Protein AF-X1TCF5-F1 (afdb_monomer)

Nearest PDB structures (foldseek):
  8b2a-assembly2_BBB  TM=6.981E-01  e=3.663E-05  Staphylococcus aureus
  4ph6-assembly1_B  TM=6.571E-01  e=6.839E-04  Enterococcus faecalis V583
  7nc7-assembly1_A  TM=5.563E-01  e=3.290E-04  Bacillus methanolicus MGA3
  5vjf-assembly1_B  TM=5.458E-01  e=2.940E-04  Helicobacter pylori 26695
  7nc7-assembly1_B  TM=5.405E-01  e=2.779E-04  Bacillus methanolicus MGA3

Structure (mmCIF, N/CA/C/O backbone):
data_AF-X1TCF5-F1
#
_entry.id   AF-X1TCF5-F1
#
loop_
_atom_site.group_PDB
_atom_site.id
_atom_site.type_symbol
_atom_site.label_atom_id
_atom_site.label_alt_id
_atom_site.label_comp_id
_atom_site.label_asym_id
_atom_site.label_entity_id
_atom_site.label_seq_id
_atom_site.pdbx_PDB_ins_code
_atom_site.Cartn_x
_atom_site.Cartn_y
_atom_site.Cartn_z
_atom_site.occupancy
_atom_site.B_iso_or_equiv
_atom_site.auth_seq_id
_atom_site.auth_comp_id
_atom_site.auth_asym_id
_atom_site.auth_atom_id
_atom_site.pdbx_PDB_model_num
ATOM 1 N N . GLY A 1 1 ? 3.487 -17.372 -4.053 1.00 64.88 1 GLY A N 1
ATOM 2 C CA . GLY A 1 1 ? 4.227 -16.131 -4.342 1.00 64.88 1 GLY A CA 1
ATOM 3 C C . GLY A 1 1 ? 3.691 -15.008 -3.485 1.00 64.88 1 GLY A C 1
ATOM 4 O O . GLY A 1 1 ? 3.124 -15.306 -2.433 1.00 64.88 1 GLY A O 1
ATOM 5 N N . SER A 1 2 ? 3.877 -13.773 -3.956 1.00 76.44 2 SER A N 1
ATOM 6 C CA . SER A 1 2 ? 3.025 -12.623 -3.640 1.00 76.44 2 SER A CA 1
ATOM 7 C C . SER A 1 2 ? 1.689 -12.745 -4.369 1.00 76.44 2 SER A C 1
ATOM 9 O O . SER A 1 2 ? 1.435 -13.729 -5.073 1.00 76.44 2 SER A O 1
ATOM 11 N N . ASP A 1 3 ? 0.787 -11.808 -4.100 1.00 83.56 3 ASP A N 1
ATOM 12 C CA . ASP A 1 3 ? -0.629 -12.098 -4.251 1.00 83.56 3 ASP A CA 1
ATOM 13 C C . ASP A 1 3 ? -1.508 -10.874 -4.514 1.00 83.56 3 ASP A C 1
ATOM 15 O O . ASP A 1 3 ? -2.582 -11.001 -5.094 1.00 83.56 3 ASP A O 1
ATOM 19 N N . ILE A 1 4 ? -1.030 -9.712 -4.091 1.00 89.44 4 ILE A N 1
ATOM 20 C CA . ILE A 1 4 ? -1.195 -8.440 -4.773 1.00 89.44 4 ILE A CA 1
ATOM 21 C C . ILE A 1 4 ? 0.233 -7.915 -4.970 1.00 89.44 4 ILE A C 1
ATOM 23 O O . ILE A 1 4 ? 1.063 -8.032 -4.060 1.00 89.44 4 ILE A O 1
ATOM 27 N N . VAL A 1 5 ? 0.519 -7.345 -6.136 1.00 90.25 5 VAL A N 1
ATOM 28 C CA . VAL A 1 5 ? 1.760 -6.599 -6.397 1.00 90.25 5 VAL A CA 1
ATOM 29 C C . VAL A 1 5 ? 1.396 -5.130 -6.584 1.00 90.25 5 VAL A C 1
ATOM 31 O O . VAL A 1 5 ? 0.467 -4.840 -7.330 1.00 90.25 5 VAL A O 1
ATOM 34 N N . ILE A 1 6 ? 2.075 -4.210 -5.900 1.00 90.12 6 ILE A N 1
ATOM 35 C CA . ILE A 1 6 ? 1.943 -2.764 -6.119 1.00 90.12 6 ILE A CA 1
ATOM 36 C C . ILE A 1 6 ? 3.197 -2.249 -6.812 1.00 90.12 6 ILE A C 1
ATOM 38 O O . ILE A 1 6 ? 4.286 -2.328 -6.252 1.00 90.12 6 ILE A O 1
ATOM 42 N N . GLU A 1 7 ? 3.021 -1.650 -7.986 1.00 87.31 7 GLU A N 1
ATOM 43 C CA . GLU A 1 7 ? 4.089 -0.964 -8.709 1.00 87.31 7 GLU A CA 1
ATOM 44 C C . GLU A 1 7 ? 4.240 0.482 -8.215 1.00 87.31 7 GLU A C 1
ATOM 46 O O . GLU A 1 7 ? 3.411 1.359 -8.491 1.00 87.31 7 GLU A O 1
ATOM 51 N N . GLY A 1 8 ? 5.303 0.746 -7.459 1.00 81.44 8 GLY A N 1
ATOM 52 C CA . GLY A 1 8 ? 5.735 2.083 -7.070 1.00 81.44 8 GLY A CA 1
ATOM 53 C C . GLY A 1 8 ? 6.447 2.808 -8.216 1.00 81.44 8 GLY A C 1
ATOM 54 O O . GLY A 1 8 ? 7.129 2.198 -9.035 1.00 81.44 8 GLY A O 1
ATOM 55 N N . MET A 1 9 ? 6.287 4.134 -8.276 1.00 77.69 9 MET A N 1
ATOM 56 C CA . MET A 1 9 ? 6.867 5.012 -9.314 1.00 77.69 9 MET A CA 1
ATOM 57 C C . MET A 1 9 ? 6.456 4.696 -10.771 1.00 77.69 9 MET A C 1
ATOM 59 O O . MET A 1 9 ? 7.020 5.272 -11.703 1.00 77.69 9 MET A O 1
ATOM 63 N N . TYR A 1 10 ? 5.435 3.859 -10.996 1.00 85.50 10 TYR A N 1
ATOM 64 C CA . TYR A 1 10 ? 4.893 3.598 -12.332 1.00 85.50 10 TYR A CA 1
ATOM 65 C C . TYR A 1 10 ? 4.352 4.890 -12.969 1.00 85.50 10 TYR A C 1
ATOM 67 O O . TYR A 1 10 ? 3.465 5.549 -12.421 1.00 85.50 10 TYR A O 1
ATOM 75 N N . ASN A 1 11 ? 4.874 5.268 -14.139 1.00 87.31 11 ASN A N 1
ATOM 76 C CA . ASN A 1 11 ? 4.467 6.492 -14.826 1.00 87.31 11 ASN A CA 1
ATOM 77 C C . ASN A 1 11 ? 3.269 6.229 -15.762 1.00 87.31 11 ASN A C 1
ATOM 79 O O . ASN A 1 11 ? 3.444 5.608 -16.811 1.00 87.31 11 ASN A O 1
ATOM 83 N N . PRO A 1 12 ? 2.067 6.768 -15.480 1.00 86.12 12 PRO A N 1
ATOM 84 C CA . PRO A 1 12 ? 0.884 6.513 -16.302 1.00 86.12 12 PRO A CA 1
ATOM 85 C C . PRO A 1 12 ? 0.904 7.210 -17.674 1.00 86.12 12 PRO A C 1
ATOM 87 O O . PRO A 1 12 ? 0.037 6.943 -18.507 1.00 86.12 12 PRO A O 1
ATOM 90 N N . LYS A 1 13 ? 1.839 8.142 -17.902 1.00 87.69 13 LYS A N 1
ATOM 91 C CA . LYS A 1 13 ? 2.009 8.886 -19.161 1.00 87.69 13 LYS A CA 1
ATOM 92 C C . LYS A 1 13 ? 3.048 8.235 -20.084 1.00 87.69 13 LYS A C 1
ATOM 94 O O . LYS A 1 13 ? 3.008 8.476 -21.284 1.00 87.69 13 LYS A O 1
ATOM 99 N N . ASN A 1 14 ? 3.975 7.455 -19.525 1.00 84.81 14 ASN A N 1
ATOM 100 C CA . ASN A 1 14 ? 5.069 6.787 -20.235 1.00 84.81 14 ASN A CA 1
ATOM 101 C C . ASN A 1 14 ? 5.463 5.502 -19.473 1.00 84.81 14 ASN A C 1
ATOM 103 O O . ASN A 1 14 ? 6.423 5.535 -18.698 1.00 84.81 14 ASN A O 1
ATOM 107 N N . PRO A 1 15 ? 4.694 4.408 -19.608 1.00 83.75 15 PRO A N 1
ATOM 108 C CA . PRO A 1 15 ? 4.882 3.207 -18.805 1.00 83.75 15 PRO A CA 1
ATOM 109 C C . PRO A 1 15 ? 6.061 2.360 -19.299 1.00 83.75 15 PRO A C 1
ATOM 111 O O . PRO A 1 15 ? 6.172 2.032 -20.484 1.00 83.75 15 PRO A O 1
ATOM 114 N N . TYR A 1 16 ? 6.924 1.973 -18.363 1.00 80.69 16 TYR A N 1
ATOM 115 C CA . TYR A 1 16 ? 8.065 1.093 -18.590 1.00 80.69 16 TYR A CA 1
ATOM 116 C C . TYR A 1 16 ? 8.280 0.210 -17.345 1.00 80.69 16 TYR A C 1
ATOM 118 O O . TYR A 1 16 ? 8.026 0.656 -16.225 1.00 80.69 16 TYR A O 1
ATOM 126 N N . ILE A 1 17 ? 8.702 -1.039 -17.545 1.00 82.12 17 ILE A N 1
ATOM 127 C CA . ILE A 1 17 ? 8.926 -2.068 -16.516 1.00 82.12 17 ILE A CA 1
ATOM 128 C C . ILE A 1 17 ? 10.318 -2.692 -16.747 1.00 82.12 17 ILE A C 1
ATOM 130 O O . ILE A 1 17 ? 10.446 -3.635 -17.536 1.00 82.12 17 ILE A O 1
ATOM 134 N N . PRO A 1 18 ? 11.384 -2.149 -16.126 1.00 76.94 18 PRO A N 1
ATOM 135 C CA . PRO A 1 18 ? 12.751 -2.621 -16.326 1.00 76.94 18 PRO A CA 1
ATOM 136 C C . PRO A 1 18 ? 12.920 -4.129 -16.109 1.00 76.94 18 PRO A C 1
ATOM 138 O O . PRO A 1 18 ? 12.411 -4.696 -15.146 1.00 76.94 18 PRO A O 1
ATOM 141 N N . GLY A 1 19 ? 13.662 -4.776 -17.007 1.00 77.75 19 GLY A N 1
ATOM 142 C CA . GLY A 1 19 ? 13.895 -6.223 -16.995 1.00 77.75 19 GLY A CA 1
ATOM 143 C C . GLY A 1 19 ? 12.894 -7.042 -17.818 1.00 77.75 19 GLY A C 1
ATOM 144 O O . GLY A 1 19 ? 13.180 -8.202 -18.109 1.00 77.75 19 GLY A O 1
ATOM 145 N N . LEU A 1 20 ? 11.770 -6.461 -18.257 1.00 82.62 20 LEU A N 1
ATOM 146 C CA . LEU A 1 20 ? 10.923 -7.062 -19.294 1.00 82.62 20 LEU A CA 1
ATOM 147 C C . LEU A 1 20 ? 11.374 -6.625 -20.700 1.00 82.62 20 LEU A C 1
ATOM 149 O O . LEU A 1 20 ? 11.826 -5.491 -20.873 1.00 82.62 20 LEU A O 1
ATOM 153 N N . PRO A 1 21 ? 11.205 -7.473 -21.735 1.00 82.94 21 PRO A N 1
ATOM 154 C CA . PRO A 1 21 ? 11.410 -7.052 -23.118 1.00 82.94 21 PRO A CA 1
ATOM 155 C C . PRO A 1 21 ? 10.402 -5.958 -23.486 1.00 82.94 21 PRO A C 1
ATOM 157 O O . PRO A 1 21 ? 9.226 -6.029 -23.114 1.00 82.94 21 PRO A O 1
ATOM 160 N N . SER A 1 22 ? 10.838 -4.935 -24.221 1.00 83.50 22 SER A N 1
ATOM 161 C CA . SER A 1 22 ? 9.926 -3.873 -24.672 1.00 83.50 22 SER A CA 1
ATOM 162 C C . SER A 1 22 ? 8.930 -4.411 -25.704 1.00 83.50 22 SER A C 1
ATOM 164 O O . SER A 1 22 ? 9.304 -5.166 -26.599 1.00 83.50 22 SER A O 1
ATOM 166 N N . LYS A 1 23 ? 7.652 -4.027 -25.580 1.00 81.31 23 LYS A N 1
ATOM 167 C CA . LYS A 1 23 ? 6.615 -4.357 -26.579 1.00 81.31 23 LYS A CA 1
ATOM 168 C C . LYS A 1 23 ? 6.710 -3.471 -27.818 1.00 81.31 23 LYS A C 1
ATOM 170 O O . LYS A 1 23 ? 6.342 -3.878 -28.915 1.00 81.31 23 LYS A O 1
ATOM 175 N N . GLU A 1 24 ? 7.175 -2.248 -27.610 1.00 72.06 24 GLU A N 1
ATOM 176 C CA . GLU A 1 24 ? 7.554 -1.314 -28.660 1.00 72.06 24 GLU A CA 1
ATOM 177 C C . GLU A 1 24 ? 8.940 -1.705 -29.186 1.00 72.06 24 GLU A C 1
ATOM 179 O O . GLU A 1 24 ? 9.814 -2.102 -28.409 1.00 72.06 24 GLU A O 1
ATOM 184 N N . LEU A 1 25 ? 9.141 -1.605 -30.505 1.00 59.38 25 LEU A N 1
ATOM 185 C CA . LEU A 1 25 ? 10.460 -1.802 -31.107 1.00 59.38 25 LEU A CA 1
ATOM 186 C C . LEU A 1 25 ? 11.452 -0.819 -30.477 1.00 59.38 25 LEU A C 1
ATOM 188 O O . LEU A 1 25 ? 11.120 0.347 -30.265 1.00 59.38 25 LEU A O 1
ATOM 192 N N . ARG A 1 26 ? 12.667 -1.299 -30.184 1.00 60.34 26 ARG A N 1
ATOM 193 C CA . ARG A 1 26 ? 13.761 -0.471 -29.665 1.00 60.34 26 ARG A CA 1
ATOM 194 C C . ARG A 1 26 ? 13.981 0.685 -30.641 1.00 60.34 26 ARG A C 1
ATOM 196 O O . ARG A 1 26 ? 14.288 0.434 -31.806 1.00 60.34 26 ARG A O 1
ATOM 203 N N . ASP A 1 27 ? 13.797 1.913 -30.168 1.00 58.12 27 ASP A N 1
ATOM 204 C CA . ASP A 1 27 ? 14.150 3.103 -30.937 1.00 58.12 27 ASP A CA 1
ATOM 205 C C . ASP A 1 27 ? 15.656 3.016 -31.259 1.00 58.12 27 ASP A C 1
ATOM 207 O O . ASP A 1 27 ? 16.448 2.861 -30.319 1.00 58.12 27 ASP A O 1
ATOM 211 N N . PRO A 1 28 ? 16.067 3.016 -32.545 1.00 54.50 28 PRO A N 1
ATOM 212 C CA . PRO A 1 28 ? 17.476 2.923 -32.921 1.00 54.50 28 PRO A CA 1
ATOM 213 C C . PRO A 1 28 ? 18.341 4.021 -32.294 1.00 54.50 28 PRO A C 1
ATOM 215 O O . PRO A 1 28 ? 19.527 3.787 -32.063 1.00 54.50 28 PRO A O 1
ATOM 218 N N . ASP A 1 29 ? 17.735 5.169 -31.974 1.00 53.06 29 ASP A N 1
ATOM 219 C CA . ASP A 1 29 ? 18.409 6.350 -31.438 1.00 53.06 29 ASP A CA 1
ATOM 220 C C . ASP A 1 29 ? 18.409 6.401 -29.889 1.00 53.06 29 ASP A C 1
ATOM 222 O O . ASP A 1 29 ? 18.891 7.369 -29.295 1.00 53.06 29 ASP A O 1
ATOM 226 N N . ASP A 1 30 ? 17.922 5.363 -29.185 1.00 62.91 30 ASP A N 1
ATOM 227 C CA . ASP A 1 30 ? 18.031 5.261 -27.716 1.00 62.91 30 ASP A CA 1
ATOM 228 C C . ASP A 1 30 ? 19.449 4.808 -27.294 1.00 62.91 30 ASP A C 1
ATOM 230 O O . ASP A 1 30 ? 19.673 3.702 -26.785 1.00 62.91 30 ASP A O 1
ATOM 234 N N . GLU A 1 31 ? 20.432 5.691 -27.523 1.00 57.44 31 GLU A N 1
ATOM 235 C CA . GLU A 1 31 ? 21.867 5.496 -27.243 1.00 57.44 31 GLU A CA 1
ATOM 236 C C . GLU A 1 31 ? 22.153 5.033 -25.805 1.00 57.44 31 GLU A C 1
ATOM 238 O O . GLU A 1 31 ? 23.141 4.339 -25.551 1.00 57.44 31 GLU A O 1
ATOM 243 N N . ILE A 1 32 ? 21.293 5.414 -24.854 1.00 57.12 32 ILE A N 1
ATOM 244 C CA . ILE A 1 32 ? 21.413 5.038 -23.443 1.00 57.12 32 ILE A CA 1
ATOM 245 C C . ILE A 1 32 ? 21.059 3.559 -23.270 1.00 57.12 32 ILE A C 1
ATOM 247 O O . ILE A 1 32 ? 21.767 2.837 -22.570 1.00 57.12 32 ILE A O 1
ATOM 251 N N . LEU A 1 33 ? 20.002 3.077 -23.929 1.00 56.19 33 LEU A N 1
ATOM 252 C CA . LEU A 1 33 ? 19.626 1.666 -23.864 1.00 56.19 33 LEU A CA 1
ATOM 253 C C . LEU A 1 33 ? 20.524 0.766 -24.695 1.00 56.19 33 LEU A C 1
ATOM 255 O O . LEU A 1 33 ? 20.670 -0.398 -24.339 1.00 56.19 33 LEU A O 1
ATOM 259 N N . ALA A 1 34 ? 21.167 1.261 -25.750 1.00 57.72 34 ALA A N 1
ATOM 260 C CA . ALA A 1 34 ? 22.202 0.503 -26.459 1.00 57.72 34 ALA A CA 1
ATOM 261 C C . ALA A 1 34 ? 23.375 0.077 -25.542 1.00 57.72 34 ALA A C 1
ATOM 263 O O . ALA A 1 34 ? 24.050 -0.909 -25.830 1.00 57.72 34 ALA A O 1
ATOM 264 N N . GLN A 1 35 ? 23.591 0.778 -24.420 1.00 57.75 35 GLN A N 1
ATOM 265 C CA . GLN A 1 35 ? 24.683 0.531 -23.468 1.00 57.75 35 GLN A CA 1
ATOM 266 C C . GLN A 1 35 ? 24.289 -0.350 -22.265 1.00 57.75 35 GLN A C 1
ATOM 268 O O . GLN A 1 35 ? 25.157 -0.725 -21.477 1.00 57.75 35 GLN A O 1
ATOM 273 N N . VAL A 1 36 ? 23.005 -0.694 -22.100 1.00 61.78 36 VAL A N 1
ATOM 274 C CA . VAL A 1 36 ? 22.500 -1.453 -20.941 1.00 61.78 36 VAL A CA 1
ATOM 275 C C . VAL A 1 36 ? 22.066 -2.857 -21.372 1.00 61.78 36 VAL A C 1
ATOM 277 O O . VAL A 1 36 ? 21.337 -3.031 -22.345 1.00 61.78 36 VAL A O 1
ATOM 280 N N . GLN A 1 37 ? 22.490 -3.881 -20.623 1.00 62.44 37 GLN A N 1
ATOM 281 C CA . GLN A 1 37 ? 22.186 -5.298 -20.904 1.00 62.44 37 GLN A CA 1
ATOM 282 C C . GLN A 1 37 ? 20.735 -5.720 -20.581 1.00 62.44 37 GLN A C 1
ATOM 284 O O . GLN A 1 37 ? 20.393 -6.890 -20.731 1.00 62.44 37 GLN A O 1
ATOM 289 N N . ALA A 1 38 ? 19.888 -4.792 -20.134 1.00 66.00 38 ALA A N 1
ATOM 290 C CA . ALA A 1 38 ? 18.500 -5.028 -19.754 1.00 66.00 38 ALA A CA 1
ATOM 291 C C . ALA A 1 38 ? 17.572 -4.046 -20.482 1.00 66.00 38 ALA A C 1
ATOM 293 O O . ALA A 1 38 ? 17.833 -2.842 -20.509 1.00 66.00 38 ALA A O 1
ATOM 294 N N . ASP A 1 39 ? 16.476 -4.561 -21.038 1.00 70.50 39 ASP A N 1
ATOM 295 C CA . ASP A 1 39 ? 15.424 -3.742 -21.641 1.00 70.50 39 ASP A CA 1
ATOM 296 C C . ASP A 1 39 ? 14.612 -2.989 -20.571 1.00 70.50 39 ASP A C 1
ATOM 298 O O . ASP A 1 39 ? 14.472 -3.431 -19.428 1.00 70.50 39 ASP A O 1
ATOM 302 N N . LEU A 1 40 ? 14.024 -1.849 -20.954 1.00 75.31 40 LEU A N 1
ATOM 303 C CA . LEU A 1 40 ? 13.147 -1.067 -20.071 1.00 75.31 40 LEU A CA 1
ATOM 304 C C . LEU A 1 40 ? 11.716 -1.602 -19.958 1.00 75.31 40 LEU A C 1
ATOM 306 O O . LEU A 1 40 ? 10.937 -1.011 -19.219 1.00 75.31 40 LEU A O 1
ATOM 310 N N . GLY A 1 41 ? 11.315 -2.615 -20.728 1.00 82.06 41 GLY A N 1
ATOM 311 C CA . GLY A 1 41 ? 9.920 -3.057 -20.790 1.00 82.06 41 GLY A CA 1
ATOM 312 C C . GLY A 1 41 ? 8.949 -1.930 -21.149 1.00 82.06 41 GLY A C 1
ATOM 313 O O . GLY A 1 41 ? 7.952 -1.735 -20.453 1.00 82.06 41 GLY A O 1
ATOM 314 N N . ARG A 1 42 ? 9.230 -1.153 -22.207 1.00 84.69 42 ARG A N 1
ATOM 315 C CA . ARG A 1 42 ? 8.310 -0.101 -22.683 1.00 84.69 42 ARG A CA 1
ATOM 316 C C . ARG A 1 42 ? 6.987 -0.701 -23.177 1.00 84.69 42 ARG A C 1
ATOM 318 O O . ARG A 1 42 ? 6.966 -1.799 -23.743 1.00 84.69 42 ARG A O 1
ATOM 325 N N . GLY A 1 43 ? 5.891 0.026 -22.960 1.00 85.12 43 GLY A N 1
ATOM 326 C CA . GLY A 1 43 ? 4.554 -0.327 -23.455 1.00 85.12 43 GLY A CA 1
ATOM 327 C C . GLY A 1 43 ? 3.789 -1.363 -22.617 1.00 85.12 43 GLY A C 1
ATOM 328 O O . GLY A 1 43 ? 2.698 -1.775 -23.011 1.00 85.12 43 GLY A O 1
ATOM 329 N N . TRP A 1 44 ? 4.318 -1.793 -21.465 1.00 89.69 44 TRP A N 1
ATOM 330 C CA . TRP A 1 44 ? 3.619 -2.715 -20.561 1.00 89.69 44 TRP A CA 1
ATOM 331 C C . TRP A 1 44 ? 2.571 -1.988 -19.704 1.00 89.69 44 TRP A C 1
ATOM 333 O O . TRP A 1 44 ? 2.873 -1.081 -18.923 1.00 89.69 44 TRP A O 1
ATOM 343 N N . THR A 1 45 ? 1.313 -2.406 -19.836 1.00 93.75 45 THR A N 1
ATOM 344 C CA . THR A 1 45 ? 0.196 -1.923 -19.016 1.00 93.75 45 THR A CA 1
ATOM 345 C C . THR A 1 45 ? 0.043 -2.751 -17.739 1.00 93.75 45 THR A C 1
ATOM 347 O O . THR A 1 45 ? 0.481 -3.898 -17.664 1.00 93.75 45 THR A O 1
ATOM 350 N N . LEU A 1 46 ? -0.643 -2.207 -16.734 1.00 94.31 46 LEU A N 1
ATOM 351 C CA . LEU A 1 46 ? -0.930 -2.918 -15.480 1.00 94.31 46 LEU A CA 1
ATOM 352 C C . LEU A 1 46 ? -1.778 -4.179 -15.719 1.00 94.31 46 LEU A C 1
ATOM 354 O O . LEU A 1 46 ? -1.593 -5.191 -15.047 1.00 94.31 46 LEU A O 1
ATOM 358 N N . ARG A 1 47 ? -2.652 -4.156 -16.736 1.00 95.75 47 ARG A N 1
ATOM 359 C CA . ARG A 1 47 ? -3.381 -5.344 -17.203 1.00 95.75 47 ARG A CA 1
ATOM 360 C C . ARG A 1 47 ? -2.445 -6.437 -17.720 1.00 95.75 47 ARG A C 1
ATOM 362 O O . ARG A 1 47 ? -2.653 -7.598 -17.387 1.00 95.75 47 ARG A O 1
ATOM 369 N N . ASP A 1 48 ? -1.418 -6.071 -18.483 1.00 94.19 48 ASP A N 1
ATOM 370 C CA . ASP A 1 48 ? -0.438 -7.033 -18.996 1.00 94.19 48 ASP A CA 1
ATOM 371 C C . ASP A 1 48 ? 0.360 -7.680 -17.860 1.00 94.19 48 ASP A C 1
ATOM 373 O O . ASP A 1 48 ? 0.578 -8.889 -17.865 1.00 94.19 48 ASP A O 1
ATOM 377 N N . LEU A 1 49 ? 0.753 -6.889 -16.855 1.00 91.88 49 LEU A N 1
ATOM 378 C CA . LEU A 1 49 ? 1.413 -7.403 -15.651 1.00 91.88 49 LEU A CA 1
ATOM 379 C C . LEU A 1 49 ? 0.496 -8.349 -14.870 1.00 91.88 49 LEU A C 1
ATOM 381 O O . LEU A 1 49 ? 0.936 -9.404 -14.420 1.00 91.88 49 LEU A O 1
ATOM 385 N N . ARG A 1 50 ? -0.796 -8.021 -14.763 1.00 93.31 50 ARG A N 1
ATOM 386 C CA . ARG A 1 50 ? -1.806 -8.867 -14.113 1.00 93.31 50 ARG A CA 1
ATOM 387 C C . ARG A 1 50 ? -1.983 -10.202 -14.825 1.00 93.31 50 ARG A C 1
ATOM 389 O O . ARG A 1 50 ? -2.166 -11.217 -14.162 1.00 93.31 50 ARG A O 1
ATOM 396 N N . GLU A 1 51 ? -1.925 -10.215 -16.153 1.00 92.88 51 GLU A N 1
ATOM 397 C CA . GLU A 1 51 ? -1.994 -11.432 -16.969 1.00 92.88 51 GLU A CA 1
ATOM 398 C C . GLU A 1 51 ? -0.698 -12.259 -16.877 1.00 92.88 51 GLU A C 1
ATOM 400 O O . GLU A 1 51 ? -0.769 -13.479 -16.730 1.00 92.88 51 GLU A O 1
ATOM 405 N N . LEU A 1 52 ? 0.471 -11.607 -16.862 1.00 90.81 52 LEU A N 1
ATOM 406 C CA . LEU A 1 52 ? 1.790 -12.244 -16.747 1.00 90.81 52 LEU A CA 1
ATOM 407 C C . LEU A 1 52 ? 2.051 -12.853 -15.356 1.00 90.81 52 LEU A C 1
ATOM 409 O O . LEU A 1 52 ? 2.453 -14.009 -15.240 1.00 90.81 52 LEU A O 1
ATOM 413 N N . ILE A 1 53 ? 1.829 -12.075 -14.295 1.00 87.69 53 ILE A N 1
ATOM 414 C CA . ILE A 1 53 ? 2.059 -12.468 -12.893 1.00 87.69 53 ILE A CA 1
ATOM 415 C C . ILE A 1 53 ? 0.879 -13.308 -12.393 1.00 87.69 53 ILE A C 1
ATOM 417 O O . ILE A 1 53 ? 1.024 -14.260 -11.618 1.00 87.69 53 ILE A O 1
ATOM 421 N N . GLY A 1 54 ? -0.322 -12.986 -12.873 1.00 88.00 54 GLY A N 1
ATOM 422 C CA . GLY A 1 54 ? -1.525 -13.734 -12.576 1.00 88.00 54 GLY A CA 1
ATOM 423 C C . GLY A 1 54 ? -2.092 -13.479 -11.175 1.00 88.00 54 GLY A C 1
ATOM 424 O O . GLY A 1 54 ? -2.725 -14.382 -10.623 1.00 88.00 54 GLY A O 1
ATOM 425 N N . CYS A 1 55 ? -1.853 -12.294 -10.610 1.00 87.38 55 CYS A N 1
ATOM 426 C CA . CYS A 1 55 ? -2.487 -11.758 -9.404 1.00 87.38 55 CYS A CA 1
ATOM 427 C C . CYS A 1 55 ? -2.856 -10.275 -9.618 1.00 87.38 55 CYS A C 1
ATOM 429 O O . CYS A 1 55 ? -2.280 -9.660 -10.516 1.00 87.38 55 CYS A O 1
ATOM 431 N N . PRO A 1 56 ? -3.774 -9.689 -8.822 1.00 93.56 56 PRO A N 1
ATOM 432 C CA . PRO A 1 56 ? -4.110 -8.269 -8.910 1.00 93.56 56 PRO A CA 1
ATOM 433 C C . PRO A 1 56 ? -2.889 -7.346 -8.835 1.00 93.56 56 PRO A C 1
ATOM 435 O O . PRO A 1 56 ? -1.967 -7.598 -8.050 1.00 93.56 56 PRO A O 1
ATOM 438 N N . ILE A 1 57 ? -2.921 -6.272 -9.626 1.00 94.06 57 ILE A N 1
ATOM 439 C CA . ILE A 1 57 ? -1.852 -5.273 -9.722 1.00 94.06 57 ILE A CA 1
ATOM 440 C C . ILE A 1 57 ? -2.371 -3.921 -9.244 1.00 94.06 57 ILE A C 1
ATOM 442 O O . ILE A 1 57 ? -3.326 -3.362 -9.789 1.00 94.06 57 ILE A O 1
ATOM 446 N N . GLY A 1 58 ? -1.721 -3.386 -8.219 1.00 93.69 58 GLY A N 1
ATOM 447 C CA . GLY A 1 58 ? -1.899 -2.021 -7.760 1.00 93.69 58 GLY A CA 1
ATOM 448 C C . GLY A 1 58 ? -0.777 -1.091 -8.211 1.00 93.69 58 GLY A C 1
ATOM 449 O O . GLY A 1 58 ? 0.222 -1.520 -8.783 1.00 93.69 58 GLY A O 1
ATOM 450 N N . VAL A 1 59 ? -0.935 0.196 -7.919 1.00 93.12 59 VAL A N 1
ATOM 451 C CA . VAL A 1 59 ? 0.057 1.242 -8.213 1.00 93.12 59 VAL A CA 1
ATOM 452 C C . VAL A 1 59 ? 0.182 2.235 -7.071 1.00 93.12 59 VAL A C 1
ATOM 454 O O . VAL A 1 59 ? -0.827 2.664 -6.510 1.00 93.12 59 VAL A O 1
ATOM 457 N N . GLY A 1 60 ? 1.416 2.632 -6.766 1.00 92.00 60 GLY A N 1
ATOM 458 C CA . GLY A 1 60 ? 1.710 3.696 -5.812 1.00 92.00 60 GLY A CA 1
ATOM 459 C C . GLY A 1 60 ? 1.581 5.080 -6.450 1.00 92.00 60 GLY A C 1
ATOM 460 O O . GLY A 1 60 ? 2.171 5.347 -7.497 1.00 92.00 60 GLY A O 1
ATOM 461 N N . LEU A 1 61 ? 0.841 5.978 -5.800 1.00 93.06 61 LEU A N 1
ATOM 462 C CA . LEU A 1 61 ? 0.772 7.402 -6.111 1.00 93.06 61 LEU A CA 1
ATOM 463 C C . LEU A 1 61 ? 1.164 8.234 -4.882 1.00 93.06 61 LEU A C 1
ATOM 465 O O . LEU A 1 61 ? 0.609 8.078 -3.796 1.00 93.06 61 LEU A O 1
ATOM 469 N N . TYR A 1 62 ? 2.082 9.178 -5.056 1.00 89.75 62 TYR A N 1
ATOM 470 C CA . TYR A 1 62 ? 2.607 9.994 -3.962 1.00 89.75 62 TYR A CA 1
ATOM 471 C C . TYR A 1 62 ? 1.777 11.265 -3.775 1.00 89.75 62 TYR A C 1
ATOM 473 O O . TYR A 1 62 ? 1.619 12.073 -4.694 1.00 89.75 62 TYR A O 1
ATOM 481 N N . GLY A 1 63 ? 1.213 11.430 -2.581 1.00 87.88 63 GLY A N 1
ATOM 482 C CA . GLY A 1 63 ? 0.427 12.593 -2.194 1.00 87.88 63 GLY A CA 1
ATOM 483 C C . GLY A 1 63 ? 1.295 13.799 -1.856 1.00 87.88 63 GLY A C 1
ATOM 484 O O . GLY A 1 63 ? 2.360 13.690 -1.246 1.00 87.88 63 GLY A O 1
ATOM 485 N N . THR A 1 64 ? 0.832 14.967 -2.293 1.00 81.38 64 THR A N 1
ATOM 486 C CA . THR A 1 64 ? 1.452 16.259 -2.009 1.00 81.38 64 THR A CA 1
ATOM 487 C C . THR A 1 64 ? 0.425 17.386 -2.122 1.00 81.38 64 THR A C 1
ATOM 489 O O . THR A 1 64 ? -0.695 17.199 -2.605 1.00 81.38 64 THR A O 1
ATOM 492 N N . THR A 1 65 ? 0.793 18.583 -1.672 1.00 77.62 65 THR A N 1
ATOM 493 C CA . THR A 1 65 ? -0.023 19.787 -1.867 1.00 77.62 65 THR A CA 1
ATOM 494 C C . THR A 1 65 ? 0.158 20.329 -3.289 1.00 77.62 65 THR A C 1
ATOM 496 O O . THR A 1 65 ? 1.229 20.212 -3.881 1.00 77.62 65 THR A O 1
ATOM 499 N N . LYS A 1 66 ? -0.891 20.938 -3.865 1.00 74.75 66 LYS A N 1
ATOM 500 C CA . LYS A 1 66 ? -0.923 21.316 -5.297 1.00 74.75 66 LYS A CA 1
ATOM 501 C C . LYS A 1 66 ? 0.231 22.238 -5.733 1.00 74.75 66 LYS A C 1
ATOM 503 O O . LYS A 1 66 ? 0.621 22.181 -6.893 1.00 74.75 66 LYS A O 1
ATOM 508 N N . SER A 1 67 ? 0.804 23.027 -4.822 1.00 73.12 67 SER A N 1
ATOM 509 C CA . SER A 1 67 ? 1.967 23.892 -5.076 1.00 73.12 67 SER A CA 1
ATOM 510 C C . SER A 1 67 ? 3.296 23.143 -5.250 1.00 73.12 67 SER A C 1
ATOM 512 O O . SER A 1 67 ? 4.179 23.665 -5.916 1.00 73.12 67 SER A O 1
ATOM 514 N N . TYR A 1 68 ? 3.435 21.932 -4.700 1.00 76.44 68 TYR A N 1
ATOM 515 C CA . TYR A 1 68 ? 4.674 21.136 -4.742 1.00 76.44 68 TYR A CA 1
ATOM 516 C C . TYR A 1 68 ? 4.646 20.016 -5.794 1.00 76.44 68 TYR A C 1
ATOM 518 O O . TYR A 1 68 ? 5.624 19.288 -5.947 1.00 76.44 68 TYR A O 1
ATOM 526 N N . VAL A 1 69 ? 3.550 19.871 -6.552 1.00 78.31 69 VAL A N 1
ATOM 527 C CA . VAL A 1 69 ? 3.418 18.829 -7.589 1.00 78.31 69 VAL A CA 1
ATOM 528 C C . VAL A 1 69 ? 4.555 18.914 -8.607 1.00 78.31 69 VAL A C 1
ATOM 530 O O . VAL A 1 69 ? 5.206 17.908 -8.853 1.00 78.31 69 VAL A O 1
ATOM 533 N N . ALA A 1 70 ? 4.843 20.105 -9.142 1.00 78.31 70 ALA A N 1
ATOM 534 C CA . ALA A 1 70 ? 5.890 20.293 -10.151 1.00 78.31 70 ALA A CA 1
ATOM 535 C C . ALA A 1 70 ? 7.316 20.030 -9.622 1.00 78.31 70 ALA A C 1
ATOM 537 O O . ALA A 1 70 ? 8.197 19.666 -10.394 1.00 78.31 70 ALA A O 1
ATOM 538 N N . GLU A 1 71 ? 7.537 20.191 -8.314 1.00 78.06 71 GLU A N 1
ATOM 539 C CA . GLU A 1 71 ? 8.820 19.922 -7.651 1.00 78.06 71 GLU A CA 1
ATOM 540 C C . GLU A 1 71 ? 9.001 18.425 -7.347 1.00 78.06 71 GLU A C 1
ATOM 542 O O . GLU A 1 71 ? 10.094 17.883 -7.494 1.00 78.06 71 GLU A O 1
ATOM 547 N N . MET A 1 72 ? 7.921 17.733 -6.968 1.00 75.19 72 MET A N 1
ATOM 548 C CA . MET A 1 72 ? 7.947 16.305 -6.635 1.00 75.19 72 MET A CA 1
ATOM 549 C C . MET A 1 72 ? 7.791 15.382 -7.852 1.00 75.19 72 MET A C 1
ATOM 551 O O . MET A 1 72 ? 8.290 14.258 -7.813 1.00 75.19 72 MET A O 1
ATOM 555 N N . GLU A 1 73 ? 7.132 15.813 -8.934 1.00 78.56 73 GLU A N 1
ATOM 556 C CA . GLU A 1 73 ? 6.882 14.975 -10.120 1.00 78.56 73 GLU A CA 1
ATOM 557 C C . GLU A 1 73 ? 8.159 14.325 -10.704 1.00 78.56 73 GLU A C 1
ATOM 559 O O . GLU A 1 73 ? 8.103 13.126 -10.998 1.00 78.56 73 GLU A O 1
ATOM 564 N N . PRO A 1 74 ? 9.321 15.014 -10.796 1.00 78.44 74 PRO A N 1
ATOM 565 C CA . PRO A 1 74 ? 10.580 14.400 -11.228 1.00 78.44 74 PRO A CA 1
ATOM 566 C C . PRO A 1 74 ? 11.095 13.301 -10.285 1.00 78.44 74 PRO A C 1
ATOM 568 O O . PRO A 1 74 ? 11.575 12.272 -10.757 1.00 78.44 74 PRO A O 1
ATOM 571 N N . SER A 1 75 ? 10.975 13.493 -8.967 1.00 75.19 75 SER A N 1
ATOM 572 C CA . SER A 1 75 ? 11.487 12.566 -7.942 1.00 75.19 75 SER A CA 1
ATOM 573 C C . SER A 1 75 ? 10.692 11.262 -7.853 1.00 75.19 75 SER A C 1
ATOM 575 O O . SER A 1 75 ? 11.242 10.231 -7.480 1.00 75.19 75 SER A O 1
ATOM 577 N N . PHE A 1 76 ? 9.408 11.298 -8.220 1.00 74.62 76 PHE A N 1
ATOM 578 C CA . PHE A 1 76 ? 8.511 10.135 -8.217 1.00 74.62 76 PHE A CA 1
ATOM 579 C C . PHE A 1 76 ? 8.134 9.669 -9.630 1.00 74.62 76 PHE A C 1
ATOM 581 O O . PHE A 1 76 ? 7.125 8.992 -9.818 1.00 74.62 76 PHE A O 1
ATOM 588 N N . GLY A 1 77 ? 8.916 10.061 -10.642 1.00 75.12 77 GLY A N 1
ATOM 589 C CA . GLY A 1 77 ? 8.766 9.578 -12.014 1.00 75.12 77 GLY A CA 1
ATOM 590 C C . GLY A 1 77 ? 7.411 9.875 -12.664 1.00 75.12 77 GLY A C 1
ATOM 591 O O . GLY A 1 77 ? 7.028 9.157 -13.577 1.00 75.12 77 GLY A O 1
ATOM 592 N N . GLY A 1 78 ? 6.667 10.895 -12.223 1.00 83.25 78 GLY A N 1
ATOM 593 C CA . GLY A 1 78 ? 5.303 11.174 -12.697 1.00 83.25 78 GLY A CA 1
ATOM 594 C C . GLY A 1 78 ? 4.171 10.605 -11.831 1.00 83.25 78 GLY A C 1
ATOM 595 O O . GLY A 1 78 ? 3.016 10.999 -12.015 1.00 83.25 78 GLY A O 1
ATOM 596 N N . ALA A 1 79 ? 4.467 9.725 -10.869 1.00 87.88 79 ALA A N 1
ATOM 597 C CA . ALA A 1 79 ? 3.486 8.995 -10.059 1.00 87.88 79 ALA A CA 1
ATOM 598 C C . ALA A 1 79 ? 2.874 9.834 -8.912 1.00 87.88 79 ALA A C 1
ATOM 600 O O . ALA A 1 79 ? 2.820 9.406 -7.765 1.00 87.88 79 ALA A O 1
ATOM 601 N N . ILE A 1 80 ? 2.410 11.055 -9.191 1.00 92.06 80 ILE A N 1
ATOM 602 C CA . ILE A 1 80 ? 1.782 11.932 -8.185 1.00 92.06 80 ILE A CA 1
ATOM 603 C C . ILE A 1 80 ? 0.284 11.621 -8.040 1.00 92.06 80 ILE A C 1
ATOM 605 O O . ILE A 1 80 ? -0.414 11.416 -9.039 1.00 92.06 80 ILE A O 1
ATOM 609 N N . ALA A 1 81 ? -0.232 11.636 -6.809 1.00 93.50 81 ALA A N 1
ATOM 610 C CA . ALA A 1 81 ? -1.644 11.431 -6.494 1.00 93.50 81 ALA A CA 1
ATOM 611 C C . ALA A 1 81 ? -2.499 12.612 -6.981 1.00 93.50 81 ALA A C 1
ATOM 613 O O . ALA A 1 81 ? -2.758 13.581 -6.269 1.00 93.50 81 ALA A O 1
ATOM 614 N N . THR A 1 82 ? -2.940 12.523 -8.234 1.00 93.75 82 THR A N 1
ATOM 615 C CA . THR A 1 82 ? -3.858 13.472 -8.868 1.00 93.75 82 THR A CA 1
ATOM 616 C C . THR A 1 82 ? -5.025 12.730 -9.507 1.00 93.75 82 THR A C 1
ATOM 618 O O . THR A 1 82 ? -4.880 11.593 -9.963 1.00 93.75 82 THR A O 1
ATOM 621 N N . ARG A 1 83 ? -6.173 13.406 -9.632 1.00 95.44 83 ARG A N 1
ATOM 622 C CA . ARG A 1 83 ? -7.338 12.908 -10.382 1.00 95.44 83 ARG A CA 1
ATOM 623 C C . ARG A 1 83 ? -6.973 12.433 -11.798 1.00 95.44 83 ARG A C 1
ATOM 625 O O . ARG A 1 83 ? -7.459 11.400 -12.251 1.00 95.44 83 ARG A O 1
ATOM 632 N N . GLY A 1 84 ? -6.107 13.182 -12.489 1.00 95.19 84 GLY A N 1
ATOM 633 C CA . GLY A 1 84 ? -5.657 12.863 -13.847 1.00 95.19 84 GLY A CA 1
ATOM 634 C C . GLY A 1 84 ? -4.847 11.569 -13.911 1.00 95.19 84 GLY A C 1
ATOM 635 O O . GLY A 1 84 ? -5.158 10.697 -14.721 1.00 95.19 84 GLY A O 1
ATOM 636 N N . ASN A 1 85 ? -3.869 11.403 -13.017 1.00 94.88 85 ASN A N 1
ATOM 637 C CA . ASN A 1 85 ? -3.080 10.174 -12.945 1.00 94.88 85 ASN A CA 1
ATOM 638 C C . ASN A 1 85 ? -3.947 8.975 -12.539 1.00 94.88 85 ASN A C 1
ATOM 640 O O . ASN A 1 85 ? -3.886 7.948 -13.207 1.00 94.88 85 ASN A O 1
ATOM 644 N N . ALA A 1 86 ? -4.822 9.111 -11.537 1.00 96.75 86 ALA A N 1
ATOM 645 C CA . ALA A 1 86 ? -5.730 8.034 -11.133 1.00 96.75 86 ALA A CA 1
ATOM 646 C C . ALA A 1 86 ? -6.624 7.550 -12.294 1.00 96.75 86 ALA A C 1
ATOM 648 O O . ALA A 1 86 ? -6.740 6.348 -12.527 1.00 96.75 86 ALA A O 1
ATOM 649 N N . LYS A 1 87 ? -7.180 8.470 -13.097 1.00 97.62 87 LYS A N 1
ATOM 650 C CA . LYS A 1 87 ? -7.935 8.134 -14.318 1.00 97.62 87 LYS A CA 1
ATOM 651 C C . LYS A 1 87 ? -7.114 7.298 -15.309 1.00 97.62 87 LYS A C 1
ATOM 653 O O . LYS A 1 87 ? -7.640 6.352 -15.898 1.00 97.62 87 LYS A O 1
ATOM 658 N N . LEU A 1 88 ? -5.843 7.651 -15.512 1.00 96.75 88 LEU A N 1
ATOM 659 C CA . LEU A 1 88 ? -4.940 6.916 -16.400 1.00 96.75 88 LEU A CA 1
ATOM 660 C C . LEU A 1 88 ? -4.594 5.529 -15.835 1.00 96.75 88 LEU A C 1
ATOM 662 O O . LEU A 1 88 ? -4.630 4.563 -16.591 1.00 96.75 88 LEU A O 1
ATOM 666 N N . MET A 1 89 ? -4.365 5.400 -14.525 1.00 96.19 89 MET A N 1
ATOM 667 C CA . MET A 1 89 ? -4.123 4.103 -13.871 1.00 96.19 89 MET A CA 1
ATOM 668 C C . MET A 1 89 ? -5.287 3.125 -14.078 1.00 96.19 89 MET A C 1
ATOM 670 O O . MET A 1 89 ? -5.073 1.983 -14.483 1.00 96.19 89 MET A O 1
ATOM 674 N N . ILE A 1 90 ? -6.531 3.590 -13.916 1.00 97.88 90 ILE A N 1
ATOM 675 C CA . ILE A 1 90 ? -7.727 2.787 -14.223 1.00 97.88 90 ILE A CA 1
ATOM 676 C C . ILE A 1 90 ? -7.771 2.381 -15.705 1.00 97.88 90 ILE A C 1
ATOM 678 O O . ILE A 1 90 ? -8.111 1.242 -16.023 1.00 97.88 90 ILE A O 1
ATOM 682 N N . LYS A 1 91 ? -7.400 3.277 -16.632 1.00 97.25 91 LYS A N 1
ATOM 683 C CA . LYS A 1 91 ? -7.332 2.957 -18.072 1.00 97.25 91 LYS A CA 1
ATOM 684 C C . LYS A 1 91 ? -6.283 1.872 -18.368 1.00 97.25 91 LYS A C 1
ATOM 686 O O . LYS A 1 91 ? -6.543 1.002 -19.198 1.00 97.25 91 LYS A O 1
ATOM 691 N N . LEU A 1 92 ? -5.136 1.920 -17.687 1.00 96.12 92 LEU A N 1
ATOM 692 C CA . LEU A 1 92 ? -4.030 0.960 -17.806 1.00 96.12 92 LEU A CA 1
ATOM 693 C C . LEU A 1 92 ? -4.297 -0.369 -17.075 1.00 96.12 92 LEU A C 1
ATOM 695 O O . LEU A 1 92 ? -3.607 -1.351 -17.339 1.00 96.12 92 LEU A O 1
ATOM 699 N N . GLY A 1 93 ? -5.329 -0.432 -16.228 1.00 96.94 93 GLY A N 1
ATOM 700 C CA . GLY A 1 93 ? -5.818 -1.665 -15.608 1.00 96.94 93 GLY A CA 1
ATOM 701 C C . GLY A 1 93 ? -5.421 -1.879 -14.148 1.00 96.94 93 GLY A C 1
ATOM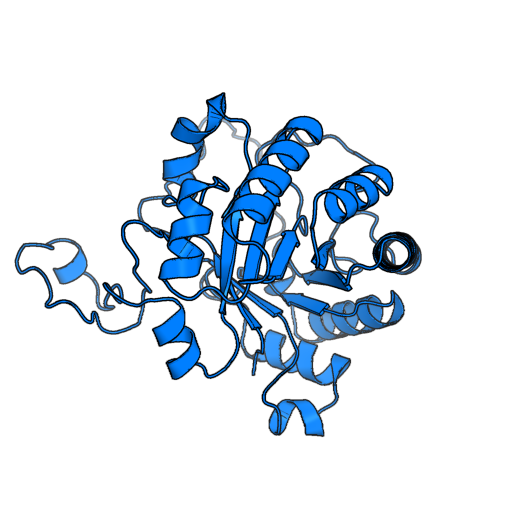 702 O O . GLY A 1 93 ? -5.352 -3.033 -13.741 1.00 96.94 93 GLY A O 1
ATOM 703 N N . ALA A 1 94 ? -5.170 -0.813 -13.382 1.00 97.12 94 ALA A N 1
ATOM 704 C CA . ALA A 1 94 ? -4.968 -0.902 -11.934 1.00 97.12 94 ALA A CA 1
ATOM 705 C C . ALA A 1 94 ? -6.191 -1.515 -11.227 1.00 97.12 94 ALA A C 1
ATOM 707 O O . ALA A 1 94 ? -7.302 -1.004 -11.378 1.00 97.12 94 ALA A O 1
ATOM 708 N N . ASP A 1 95 ? -5.972 -2.548 -10.413 1.00 97.31 95 ASP A N 1
ATOM 709 C CA . ASP A 1 95 ? -6.970 -3.096 -9.484 1.00 97.31 95 ASP A CA 1
ATOM 710 C C . ASP A 1 95 ? -6.986 -2.328 -8.150 1.00 97.31 95 ASP A C 1
ATOM 712 O O . ASP A 1 95 ? -8.007 -2.280 -7.461 1.00 97.31 95 ASP A O 1
ATOM 716 N N . ILE A 1 96 ? -5.848 -1.724 -7.783 1.00 97.56 96 ILE A N 1
ATOM 717 C CA . ILE A 1 96 ? -5.659 -0.943 -6.552 1.00 97.56 96 ILE A CA 1
ATOM 718 C C . ILE A 1 96 ? -4.884 0.341 -6.868 1.00 97.56 96 ILE A C 1
ATOM 720 O O . ILE A 1 96 ? -3.910 0.325 -7.618 1.00 97.56 96 ILE A O 1
ATOM 724 N N . ILE A 1 97 ? -5.279 1.457 -6.266 1.00 97.56 97 ILE A N 1
ATOM 725 C CA . ILE A 1 97 ? -4.474 2.680 -6.222 1.00 97.56 97 ILE A CA 1
ATOM 726 C C . ILE A 1 97 ? -4.093 2.912 -4.765 1.00 97.56 97 ILE A C 1
ATOM 728 O O . ILE A 1 97 ? -4.971 3.062 -3.921 1.00 97.56 97 ILE A O 1
ATOM 732 N N . ASP A 1 98 ? -2.800 2.935 -4.469 1.00 96.31 98 ASP A N 1
ATOM 733 C CA . ASP A 1 98 ? -2.275 3.207 -3.135 1.00 96.31 98 ASP A CA 1
ATOM 734 C C . ASP A 1 98 ? -1.728 4.633 -3.050 1.00 96.31 98 ASP A C 1
ATOM 736 O O . ASP A 1 98 ? -0.890 5.032 -3.854 1.00 96.31 98 ASP A O 1
ATOM 740 N N . ILE A 1 99 ? -2.221 5.419 -2.094 1.00 95.44 99 ILE A N 1
ATOM 741 C CA . ILE A 1 99 ? -1.788 6.800 -1.874 1.00 95.44 99 ILE A CA 1
ATOM 742 C C . ILE A 1 99 ? -0.800 6.839 -0.706 1.00 95.44 99 ILE A C 1
ATOM 744 O O . ILE A 1 99 ? -1.186 6.577 0.431 1.00 95.44 99 ILE A O 1
ATOM 748 N N . SER A 1 100 ? 0.440 7.256 -0.964 1.00 90.56 100 SER A N 1
ATOM 749 C CA . SER A 1 100 ? 1.466 7.478 0.067 1.00 90.56 100 SER A CA 1
ATOM 750 C C . SER A 1 100 ? 1.693 8.975 0.315 1.00 90.56 100 SER A C 1
ATOM 752 O O . SER A 1 100 ? 2.130 9.685 -0.587 1.00 90.56 100 SER A O 1
ATOM 754 N N . ASP A 1 101 ? 1.378 9.489 1.515 1.00 88.62 101 ASP A N 1
ATOM 755 C CA . ASP A 1 101 ? 1.377 10.939 1.814 1.00 88.62 101 ASP A CA 1
ATOM 756 C C . ASP A 1 101 ? 1.783 11.276 3.269 1.00 88.62 101 ASP A C 1
ATOM 758 O O . ASP A 1 101 ? 1.266 10.711 4.242 1.00 88.62 101 ASP A O 1
ATOM 762 N N . TRP A 1 102 ? 2.649 12.288 3.422 1.00 84.94 102 TRP A N 1
ATOM 763 C CA . TRP A 1 102 ? 3.128 12.830 4.709 1.00 84.94 102 TRP A CA 1
ATOM 764 C C . TRP A 1 102 ? 2.764 14.312 4.952 1.00 84.94 102 TRP A C 1
ATOM 766 O O . TRP A 1 102 ? 3.252 14.913 5.908 1.00 84.94 102 TRP A O 1
ATOM 776 N N . GLY A 1 103 ? 1.931 14.915 4.098 1.00 81.19 103 GLY A N 1
ATOM 777 C CA . GLY A 1 103 ? 1.575 16.338 4.138 1.00 81.19 103 GLY A CA 1
ATOM 778 C C . GLY A 1 103 ? 0.458 16.704 5.128 1.00 81.19 103 GLY A C 1
ATOM 779 O O . GLY A 1 103 ? 0.188 16.012 6.111 1.00 81.19 103 GLY A O 1
ATOM 780 N N . ASP A 1 104 ? -0.228 17.816 4.855 1.00 86.44 104 ASP A N 1
ATOM 781 C CA . ASP A 1 104 ? -1.418 18.244 5.603 1.00 86.44 104 ASP A CA 1
ATOM 782 C C . ASP A 1 104 ? -2.606 17.294 5.363 1.00 86.44 104 ASP A C 1
ATOM 784 O O . ASP A 1 104 ? -2.977 17.015 4.219 1.00 86.44 104 ASP A O 1
ATOM 788 N N . LEU A 1 105 ? -3.254 16.857 6.449 1.00 90.50 105 LEU A N 1
ATOM 789 C CA . LEU A 1 105 ? -4.471 16.047 6.403 1.00 90.50 105 LEU A CA 1
ATOM 790 C C . LEU A 1 105 ? -5.559 16.705 5.542 1.00 90.50 105 LEU A C 1
ATOM 792 O O . LEU A 1 105 ? -6.160 16.020 4.719 1.00 90.50 105 LEU A O 1
ATOM 796 N N . LYS A 1 106 ? -5.798 18.022 5.644 1.00 92.88 106 LYS A N 1
ATOM 797 C CA . LYS A 1 106 ? -6.859 18.666 4.843 1.00 92.88 106 LYS A CA 1
ATOM 798 C C . LYS A 1 106 ? -6.558 18.610 3.345 1.00 92.88 106 LYS A C 1
ATOM 800 O O . LY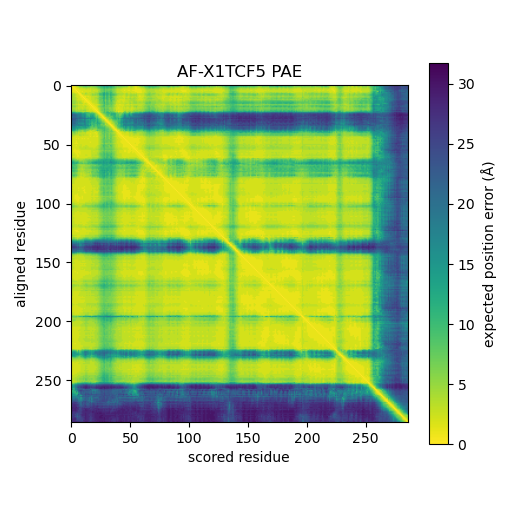S A 1 106 ? -7.486 18.491 2.547 1.00 92.88 106 LYS A O 1
ATOM 805 N N . ALA A 1 107 ? -5.289 18.698 2.946 1.00 91.81 107 ALA A N 1
ATOM 806 C CA . ALA A 1 107 ? -4.882 18.502 1.557 1.00 91.81 107 ALA A CA 1
ATOM 807 C C . ALA A 1 107 ? -5.084 17.052 1.103 1.00 91.81 107 ALA A C 1
ATOM 809 O O . ALA A 1 107 ? -5.716 16.827 0.072 1.00 91.81 107 ALA A O 1
ATOM 810 N N . ARG A 1 108 ? -4.647 16.085 1.914 1.00 93.62 108 ARG A N 1
ATOM 811 C CA . ARG A 1 108 ? -4.813 14.653 1.648 1.00 93.62 108 ARG A CA 1
ATOM 812 C C . ARG A 1 108 ? -6.275 14.244 1.492 1.00 93.62 108 ARG A C 1
ATOM 814 O O . ARG A 1 108 ? -6.610 13.591 0.513 1.00 93.62 108 ARG A O 1
ATOM 821 N N . ILE A 1 109 ? -7.159 14.679 2.394 1.00 97.06 109 ILE A N 1
ATOM 822 C CA . ILE A 1 109 ? -8.602 14.396 2.311 1.00 97.06 109 ILE A CA 1
ATOM 823 C C . ILE A 1 109 ? -9.203 14.944 1.010 1.00 97.06 109 ILE A C 1
ATOM 825 O O . ILE A 1 109 ? -10.009 14.258 0.382 1.00 97.06 109 ILE A O 1
ATOM 829 N N . ARG A 1 110 ? -8.785 16.131 0.540 1.00 95.56 110 ARG A N 1
ATOM 830 C CA . ARG A 1 110 ? -9.205 16.638 -0.781 1.00 95.56 110 ARG A CA 1
ATOM 831 C C . ARG A 1 110 ? -8.721 15.730 -1.914 1.00 95.56 110 ARG A C 1
ATOM 833 O O . ARG A 1 110 ? -9.523 15.381 -2.771 1.00 95.56 110 ARG A O 1
ATOM 840 N N . THR A 1 111 ? -7.457 15.308 -1.896 1.00 95.69 111 THR A N 1
ATOM 841 C CA . THR A 1 111 ? -6.887 14.398 -2.905 1.00 95.69 111 THR A CA 1
ATOM 842 C C . THR A 1 111 ? -7.598 13.041 -2.936 1.00 95.69 111 THR A C 1
ATOM 844 O O . THR A 1 111 ? -7.948 12.570 -4.016 1.00 95.69 111 THR A O 1
ATOM 847 N N . ILE A 1 112 ? -7.878 12.442 -1.773 1.00 97.88 112 ILE A N 1
ATOM 848 C CA . ILE A 1 112 ? -8.622 11.177 -1.657 1.00 97.88 112 ILE A CA 1
ATOM 849 C C . ILE A 1 112 ? -10.023 11.331 -2.266 1.00 97.88 112 ILE A C 1
ATOM 851 O O . ILE A 1 112 ? -10.395 10.542 -3.131 1.00 97.88 112 ILE A O 1
ATOM 855 N N . ASN A 1 113 ? -10.762 12.389 -1.908 1.00 97.94 113 ASN A N 1
ATOM 856 C CA . ASN A 1 113 ? -12.081 12.668 -2.485 1.00 97.94 113 ASN A CA 1
ATOM 857 C C . ASN A 1 113 ? -12.023 12.914 -4.008 1.00 97.94 113 ASN A C 1
ATOM 859 O O . ASN A 1 113 ? -12.867 12.407 -4.745 1.00 97.94 113 ASN A O 1
ATOM 863 N N . GLU A 1 114 ? -11.042 13.676 -4.508 1.00 97.25 114 GLU A N 1
ATOM 864 C CA . GLU A 1 114 ? -10.852 13.912 -5.950 1.00 97.25 114 GLU A CA 1
ATOM 865 C C . GLU A 1 114 ? -10.589 12.604 -6.719 1.00 97.25 114 GLU A C 1
ATOM 867 O O . GLU A 1 114 ? -11.093 12.436 -7.832 1.00 97.25 114 GLU A O 1
ATOM 872 N N . ILE A 1 115 ? -9.832 11.671 -6.129 1.00 98.00 115 ILE A N 1
ATOM 873 C CA . ILE A 1 115 ? -9.513 10.368 -6.725 1.00 98.00 115 ILE A CA 1
ATOM 874 C C . ILE A 1 115 ? -10.706 9.409 -6.635 1.00 98.00 115 ILE A C 1
ATOM 876 O O . ILE A 1 115 ? -11.120 8.882 -7.670 1.00 98.00 115 ILE A O 1
ATOM 880 N N . ARG A 1 116 ? -11.317 9.229 -5.453 1.00 98.25 116 ARG A N 1
ATOM 881 C CA . ARG A 1 116 ? -12.479 8.342 -5.261 1.00 98.25 116 ARG A CA 1
ATOM 882 C C . ARG A 1 116 ? -13.635 8.711 -6.193 1.00 98.25 116 ARG A C 1
ATOM 884 O O . ARG A 1 116 ? -14.217 7.823 -6.809 1.00 98.25 116 ARG A O 1
ATOM 891 N N . ASN A 1 117 ? -13.921 10.002 -6.378 1.00 98.00 117 ASN A N 1
ATOM 892 C CA . ASN A 1 117 ? -14.973 10.455 -7.297 1.00 98.00 117 ASN A CA 1
ATOM 893 C C . ASN A 1 117 ? -14.695 10.126 -8.780 1.00 98.00 117 ASN A C 1
ATOM 895 O O . ASN A 1 117 ? -15.638 9.935 -9.551 1.00 98.00 117 ASN A O 1
ATOM 899 N N . GLU A 1 118 ? -13.427 10.054 -9.199 1.00 98.00 118 GLU A N 1
ATOM 900 C CA . GLU A 1 118 ? -13.049 9.708 -10.578 1.00 98.00 118 GLU A CA 1
ATOM 901 C C . GLU A 1 118 ? -13.036 8.193 -10.816 1.00 98.00 118 GLU A C 1
ATOM 903 O O . GLU A 1 118 ? -13.514 7.732 -11.857 1.00 98.00 118 GLU A O 1
ATOM 908 N N . ILE A 1 119 ? -12.505 7.414 -9.867 1.00 97.00 119 ILE A N 1
ATOM 909 C CA . ILE A 1 119 ? -12.359 5.958 -10.027 1.00 97.00 119 ILE A CA 1
ATOM 910 C C . ILE A 1 119 ? -13.627 5.188 -9.642 1.00 97.00 119 ILE A C 1
ATOM 912 O O . ILE A 1 119 ? -13.901 4.146 -10.240 1.00 97.00 119 ILE A O 1
ATOM 916 N N . LYS A 1 120 ? -14.431 5.721 -8.711 1.00 95.38 120 LYS A N 1
ATOM 917 C CA . LYS A 1 120 ? -15.604 5.060 -8.116 1.00 95.38 120 LYS A CA 1
ATOM 918 C C . LYS A 1 120 ? -15.225 3.668 -7.601 1.00 95.38 120 LYS A C 1
ATOM 920 O O . LYS A 1 120 ? -14.245 3.558 -6.872 1.00 95.38 120 LYS A O 1
ATOM 925 N N . ASP A 1 121 ? -15.933 2.628 -8.027 1.00 94.88 121 ASP A N 1
ATOM 926 C CA . ASP A 1 121 ? -15.739 1.241 -7.584 1.00 94.88 121 ASP A CA 1
ATOM 927 C C . ASP A 1 121 ? -14.850 0.425 -8.546 1.00 94.88 121 ASP A C 1
ATOM 929 O O . ASP A 1 121 ? -14.822 -0.801 -8.495 1.00 94.88 121 ASP A O 1
ATOM 933 N N . LYS A 1 122 ? -14.140 1.086 -9.477 1.00 97.56 122 LYS A N 1
ATOM 934 C CA . LYS A 1 122 ? -13.311 0.409 -10.497 1.00 97.56 122 LYS A CA 1
ATOM 935 C C . LYS A 1 122 ? -11.983 -0.131 -9.966 1.00 97.56 122 LYS A C 1
ATOM 937 O O . LYS A 1 122 ? -11.362 -0.939 -10.647 1.00 97.56 122 LYS A O 1
ATOM 942 N N . ALA A 1 123 ? -11.542 0.358 -8.812 1.00 97.38 123 ALA A N 1
ATOM 943 C CA . ALA A 1 123 ? -10.353 -0.094 -8.107 1.00 97.38 123 ALA A CA 1
ATOM 944 C C . ALA A 1 123 ? -10.521 0.159 -6.607 1.00 97.38 123 ALA A C 1
ATOM 946 O O . ALA A 1 123 ? -11.263 1.056 -6.192 1.00 97.38 123 ALA A O 1
ATOM 947 N N . ILE A 1 124 ? -9.782 -0.609 -5.815 1.00 98.12 124 ILE A N 1
ATOM 948 C CA . ILE A 1 124 ? -9.629 -0.382 -4.380 1.00 98.12 124 ILE A CA 1
ATOM 949 C C . ILE A 1 124 ? -8.771 0.874 -4.178 1.00 98.12 124 ILE A C 1
ATOM 951 O O . ILE A 1 124 ? -7.745 1.033 -4.844 1.00 98.12 124 ILE A O 1
ATOM 955 N N . LEU A 1 125 ? -9.160 1.761 -3.261 1.00 98.25 125 LEU A N 1
ATOM 956 C CA . LEU A 1 125 ? -8.346 2.911 -2.866 1.00 98.25 125 LEU A CA 1
ATOM 957 C C . LEU A 1 125 ? -7.688 2.633 -1.516 1.00 98.25 125 LEU A C 1
ATOM 959 O O . LEU A 1 125 ? -8.348 2.549 -0.482 1.00 98.25 125 LEU A O 1
ATOM 963 N N . SER A 1 126 ? -6.372 2.491 -1.543 1.00 97.81 126 SER A N 1
ATOM 964 C CA . SER A 1 126 ? -5.528 2.225 -0.387 1.00 97.81 126 SER A CA 1
ATOM 965 C C . SER A 1 126 ? -4.807 3.504 0.045 1.00 97.81 126 SER A C 1
ATOM 967 O O . SER A 1 126 ? -4.515 4.379 -0.773 1.00 97.81 126 SER A O 1
ATOM 969 N N . PHE A 1 127 ? -4.520 3.625 1.336 1.00 96.88 127 PHE A N 1
ATOM 970 C CA . PHE A 1 127 ? -3.637 4.646 1.885 1.00 96.88 127 PHE A CA 1
ATOM 971 C C . PHE A 1 127 ? -2.471 3.985 2.610 1.00 96.88 127 PHE A C 1
ATOM 973 O O . PHE A 1 127 ? -2.698 3.164 3.497 1.00 96.88 127 PHE A O 1
ATOM 980 N N . SER A 1 128 ? -1.242 4.403 2.316 1.00 92.00 128 SER A N 1
ATOM 981 C CA . SER A 1 128 ? -0.043 3.894 2.977 1.00 92.00 128 SER A CA 1
ATOM 982 C C . SER A 1 128 ? 0.750 4.985 3.676 1.00 92.00 128 SER A C 1
ATOM 984 O O . SER A 1 128 ? 1.088 6.025 3.114 1.00 92.00 128 SER A O 1
ATOM 986 N N . ARG A 1 129 ? 1.132 4.707 4.924 1.00 90.19 129 ARG A N 1
ATOM 987 C CA . ARG A 1 129 ? 2.205 5.434 5.606 1.00 90.19 129 ARG A CA 1
ATOM 988 C C . ARG A 1 129 ? 2.975 4.477 6.506 1.00 90.19 129 ARG A C 1
ATOM 990 O O . ARG A 1 129 ? 2.838 4.506 7.725 1.00 90.19 129 ARG A O 1
ATOM 997 N N . ILE A 1 130 ? 3.769 3.609 5.881 1.00 80.06 130 ILE A N 1
ATOM 998 C CA . ILE A 1 130 ? 4.498 2.521 6.556 1.00 80.06 130 ILE A CA 1
ATOM 999 C C . ILE A 1 130 ? 5.888 2.935 7.069 1.00 80.06 130 ILE A C 1
ATOM 1001 O O . ILE A 1 130 ? 6.477 2.222 7.874 1.00 80.06 130 ILE A O 1
ATOM 1005 N N . HIS A 1 131 ? 6.397 4.097 6.645 1.00 78.81 131 HIS A N 1
ATOM 1006 C CA . HIS A 1 131 ? 7.690 4.643 7.065 1.00 78.81 131 HIS A CA 1
ATOM 1007 C C . HIS A 1 131 ? 7.640 6.158 7.323 1.00 78.81 131 HIS A C 1
ATOM 1009 O O . HIS A 1 131 ? 6.732 6.865 6.877 1.00 78.81 131 HIS A O 1
ATOM 1015 N N . GLY A 1 132 ? 8.628 6.677 8.058 1.00 69.88 132 GLY A N 1
ATOM 1016 C CA . GLY A 1 132 ? 8.820 8.121 8.229 1.00 69.88 132 GLY A CA 1
ATOM 1017 C C . GLY A 1 132 ? 9.280 8.796 6.928 1.00 69.88 132 GLY A C 1
ATOM 1018 O O . GLY A 1 132 ? 9.855 8.126 6.074 1.00 69.88 132 GLY A O 1
ATOM 1019 N N . PRO A 1 133 ? 9.075 10.114 6.761 1.00 63.59 133 PRO A N 1
ATOM 1020 C CA . PRO A 1 133 ? 9.342 10.793 5.490 1.00 63.59 133 PRO A CA 1
ATOM 1021 C C . PRO A 1 133 ? 10.826 10.869 5.086 1.00 63.59 133 PRO A C 1
ATOM 1023 O O . PRO A 1 133 ? 11.101 11.186 3.933 1.00 63.59 133 PRO A O 1
ATOM 1026 N N . GLY A 1 134 ? 11.768 10.646 6.014 1.00 56.25 134 GLY A N 1
ATOM 1027 C CA . GLY A 1 134 ? 13.230 10.659 5.806 1.00 56.25 134 GLY A CA 1
ATOM 1028 C C . GLY A 1 134 ? 13.839 12.038 5.507 1.00 56.25 134 GLY A C 1
ATOM 1029 O O . GLY A 1 134 ? 14.785 12.460 6.160 1.00 56.25 134 GLY A O 1
ATOM 1030 N N . LEU A 1 135 ? 13.264 12.762 4.548 1.00 46.66 135 LEU A N 1
ATOM 1031 C CA . LEU A 1 135 ? 13.716 14.067 4.056 1.00 46.66 135 LEU A CA 1
ATOM 1032 C C . LEU A 1 135 ? 12.990 15.247 4.725 1.00 46.66 135 LEU A C 1
ATOM 1034 O O . LEU A 1 135 ? 13.560 16.323 4.886 1.00 46.66 135 LEU A O 1
ATOM 1038 N N . PHE A 1 136 ? 11.737 15.058 5.152 1.00 45.25 136 PHE A N 1
ATOM 1039 C CA . PHE A 1 136 ? 10.925 16.124 5.750 1.00 45.25 136 PHE A CA 1
ATOM 1040 C C . PHE A 1 136 ? 11.045 16.155 7.280 1.00 45.25 136 PHE A C 1
ATOM 1042 O O . PHE A 1 136 ? 10.185 15.628 7.982 1.00 45.25 136 PHE A O 1
ATOM 1049 N N . GLY A 1 137 ? 12.110 16.797 7.776 1.00 43.12 137 GLY A N 1
ATOM 1050 C CA . GLY A 1 137 ? 12.232 17.336 9.140 1.00 43.12 137 GLY A CA 1
ATOM 1051 C C . GLY A 1 137 ? 11.806 16.401 10.279 1.00 43.12 137 GLY A C 1
ATOM 1052 O O . GLY A 1 137 ? 10.672 16.466 10.759 1.00 43.12 137 GLY A O 1
ATOM 1053 N N . HIS A 1 138 ? 12.732 15.573 10.767 1.00 43.88 138 HIS A N 1
ATOM 1054 C CA . HIS A 1 138 ? 12.483 14.688 11.905 1.00 43.88 138 HIS A CA 1
ATOM 1055 C C . HIS A 1 138 ? 12.101 15.461 13.179 1.00 43.88 138 HIS A C 1
ATOM 1057 O O . HIS A 1 138 ? 12.942 16.062 13.842 1.00 43.88 138 HIS A O 1
ATOM 1063 N N . PHE A 1 139 ? 10.837 15.338 13.582 1.00 48.53 139 PHE A N 1
ATOM 1064 C CA . PHE A 1 139 ? 10.392 15.597 14.949 1.00 48.53 139 PHE A CA 1
ATOM 1065 C C . PHE A 1 139 ? 10.006 14.273 15.606 1.00 48.53 139 PHE A C 1
ATOM 1067 O O . PHE A 1 139 ? 9.366 13.431 14.973 1.00 48.53 139 PHE A O 1
ATOM 1074 N N . ALA A 1 140 ? 10.342 14.106 16.887 1.00 51.09 140 ALA A N 1
ATOM 1075 C CA . ALA A 1 140 ? 9.989 12.936 17.693 1.00 51.09 140 ALA A CA 1
ATOM 1076 C C . ALA A 1 140 ? 8.479 12.900 18.023 1.00 51.09 140 ALA A C 1
ATOM 1078 O O . ALA A 1 140 ? 8.056 13.085 19.165 1.00 51.09 140 ALA A O 1
ATOM 1079 N N . LYS A 1 141 ? 7.640 12.694 17.001 1.00 56.72 141 LYS A N 1
ATOM 1080 C CA . LYS A 1 141 ? 6.190 12.535 17.145 1.00 56.72 141 LYS A CA 1
ATOM 1081 C C . LYS A 1 141 ? 5.867 11.141 17.688 1.00 56.72 141 LYS A C 1
ATOM 1083 O O . LYS A 1 141 ? 6.413 10.139 17.232 1.00 56.72 141 LYS A O 1
ATOM 1088 N N . LYS A 1 142 ? 4.943 11.071 18.653 1.00 58.66 142 LYS A N 1
ATOM 1089 C CA . LYS A 1 142 ? 4.398 9.804 19.166 1.00 58.66 142 LYS A CA 1
ATOM 1090 C C . LYS A 1 142 ? 3.445 9.189 18.136 1.00 58.66 142 LYS A C 1
ATOM 1092 O O . LYS A 1 142 ? 2.236 9.389 18.215 1.00 58.66 142 LYS A O 1
ATOM 1097 N N . GLY A 1 143 ? 4.007 8.427 17.204 1.00 72.50 143 GLY A N 1
ATOM 1098 C CA . GLY A 1 143 ? 3.266 7.753 16.140 1.00 72.50 143 GLY A CA 1
ATOM 1099 C C . GLY A 1 143 ? 3.351 8.469 14.796 1.00 72.50 143 GLY A C 1
ATOM 1100 O O . GLY A 1 143 ? 3.581 9.676 14.719 1.00 72.50 143 GLY A O 1
ATOM 1101 N N . LEU A 1 144 ? 3.175 7.682 13.736 1.00 83.12 144 LEU A N 1
ATOM 1102 C CA . LEU A 1 144 ? 3.299 8.112 12.344 1.00 83.12 144 LEU A CA 1
ATOM 1103 C C . LEU A 1 144 ? 1.936 8.459 11.714 1.00 83.12 144 LEU A C 1
ATOM 1105 O O . LEU A 1 144 ? 1.882 9.202 10.738 1.00 83.12 144 LEU A O 1
ATOM 1109 N N . ILE A 1 145 ? 0.845 7.949 12.290 1.00 89.06 145 ILE A N 1
ATOM 1110 C CA . ILE A 1 145 ? -0.550 8.180 11.896 1.00 89.06 145 ILE A CA 1
ATOM 1111 C C . ILE A 1 145 ? -1.426 8.251 13.157 1.00 89.06 145 ILE A C 1
ATOM 1113 O O . ILE A 1 145 ? -1.174 7.521 14.120 1.00 89.06 145 ILE A O 1
ATOM 1117 N N . THR A 1 146 ? -2.439 9.122 13.179 1.00 91.62 146 THR A N 1
ATOM 1118 C CA . THR A 1 146 ? -3.389 9.226 14.307 1.00 91.62 146 THR A CA 1
ATOM 1119 C C . THR A 1 146 ? -4.723 8.525 14.029 1.00 91.62 146 THR A C 1
ATOM 1121 O O . THR A 1 146 ? -5.074 8.248 12.883 1.00 91.62 146 THR A O 1
ATOM 1124 N N . LYS A 1 147 ? -5.505 8.268 15.088 1.00 94.88 147 LYS A N 1
ATOM 1125 C CA . LYS A 1 147 ? -6.882 7.753 14.971 1.00 94.88 147 LYS A CA 1
ATOM 1126 C C . LYS A 1 147 ? -7.793 8.686 14.163 1.00 94.88 147 LYS A C 1
ATOM 1128 O O . LYS A 1 147 ? -8.613 8.211 13.381 1.00 94.88 147 LYS A O 1
ATOM 1133 N N . ASP A 1 148 ? -7.615 9.994 14.320 1.00 94.69 148 ASP A N 1
ATOM 1134 C CA . ASP A 1 148 ? -8.400 11.002 13.604 1.00 94.69 148 ASP A CA 1
ATOM 1135 C C . ASP A 1 148 ? -8.023 11.036 12.116 1.00 94.69 148 ASP A C 1
ATOM 1137 O O . ASP A 1 148 ? -8.907 11.084 11.265 1.00 94.69 148 ASP A O 1
ATOM 1141 N N . GLU A 1 149 ? -6.726 10.919 11.781 1.00 95.50 149 GLU A N 1
ATOM 1142 C CA . GLU A 1 149 ? -6.287 10.762 10.387 1.00 95.50 149 GLU A CA 1
ATOM 1143 C C . GLU A 1 149 ? -6.920 9.514 9.752 1.00 95.50 149 GLU A C 1
ATOM 1145 O O . GLU A 1 149 ? -7.467 9.617 8.658 1.00 95.50 149 GLU A O 1
ATOM 1150 N N . ILE A 1 150 ? -6.893 8.359 10.434 1.00 97.69 150 ILE A N 1
ATOM 1151 C CA . ILE A 1 150 ? -7.537 7.115 9.966 1.00 97.69 150 ILE A CA 1
ATOM 1152 C C . ILE A 1 150 ? -9.025 7.353 9.689 1.00 97.69 150 ILE A C 1
ATOM 1154 O O . ILE A 1 150 ? -9.500 7.090 8.586 1.00 97.69 150 ILE A O 1
ATOM 1158 N N . THR A 1 151 ? -9.738 7.893 10.677 1.00 98.25 151 THR A N 1
ATOM 1159 C CA . THR A 1 151 ? -11.192 8.093 10.632 1.00 98.25 151 THR A CA 1
ATOM 1160 C C . THR A 1 151 ? -11.602 8.990 9.463 1.00 98.25 151 THR A C 1
ATOM 1162 O O . THR A 1 151 ? -12.517 8.659 8.711 1.00 98.25 151 THR A O 1
ATOM 1165 N N . GLU A 1 152 ? -10.910 10.115 9.271 1.00 98.31 152 GLU A N 1
ATOM 1166 C CA . GLU A 1 152 ? -11.222 11.052 8.188 1.00 98.31 152 GLU A CA 1
ATOM 1167 C C . GLU A 1 152 ? -10.842 10.494 6.808 1.00 98.31 152 GLU A C 1
ATOM 1169 O O . GLU A 1 152 ? -11.560 10.729 5.837 1.00 98.31 152 GLU A O 1
ATOM 1174 N N . MET A 1 153 ? -9.757 9.717 6.702 1.00 98.12 153 MET A N 1
ATOM 1175 C CA . MET A 1 153 ? -9.360 9.084 5.439 1.00 98.12 153 MET A CA 1
ATOM 1176 C C . MET A 1 153 ? -10.333 7.983 5.010 1.00 98.12 153 MET A C 1
ATOM 1178 O O . MET A 1 153 ? -10.712 7.945 3.840 1.00 98.12 153 MET A O 1
ATOM 1182 N N . VAL A 1 154 ? -10.796 7.134 5.933 1.00 98.44 154 VAL A N 1
ATOM 1183 C CA . VAL A 1 154 ? -11.796 6.099 5.616 1.00 98.44 154 VAL A CA 1
ATOM 1184 C C . VAL A 1 154 ? -13.128 6.742 5.211 1.00 98.44 154 VAL A C 1
ATOM 1186 O O . VAL A 1 154 ? -13.666 6.396 4.162 1.00 98.44 154 VAL A O 1
ATOM 1189 N N . LYS A 1 155 ? -13.599 7.779 5.925 1.00 98.25 155 LYS A N 1
ATOM 1190 C CA . LYS A 1 155 ? -14.781 8.574 5.515 1.00 98.25 155 LYS A CA 1
ATOM 1191 C C . LYS A 1 155 ? -14.649 9.205 4.125 1.00 98.25 155 LYS A C 1
ATOM 1193 O O . LYS A 1 155 ? -15.648 9.341 3.426 1.00 98.25 155 LYS A O 1
ATOM 1198 N N . ALA A 1 156 ? -13.441 9.606 3.723 1.00 98.00 156 ALA A N 1
ATOM 1199 C CA . ALA A 1 156 ? -13.165 10.136 2.386 1.00 98.00 156 ALA A CA 1
ATOM 1200 C C . ALA A 1 156 ? -13.148 9.054 1.284 1.00 98.00 156 ALA A C 1
ATOM 1202 O O . ALA A 1 156 ? -13.032 9.385 0.102 1.00 98.00 156 ALA A O 1
ATOM 1203 N N . GLY A 1 157 ? -13.279 7.776 1.655 1.00 97.31 157 GLY A N 1
ATOM 1204 C CA . GLY A 1 157 ? -13.364 6.639 0.746 1.00 97.31 157 GLY A CA 1
ATO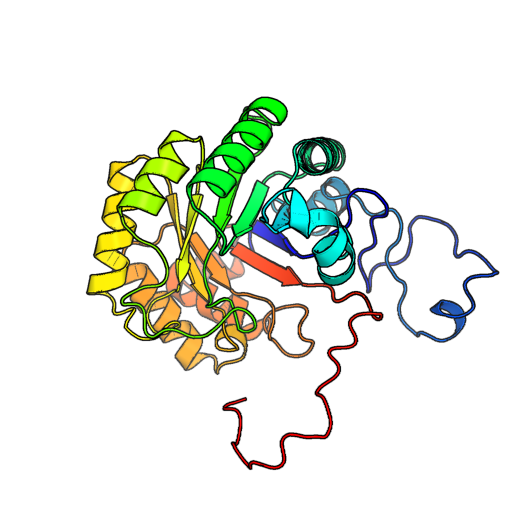M 1205 C C . GLY A 1 157 ? -12.059 5.863 0.581 1.00 97.31 157 GLY A C 1
ATOM 1206 O O . GLY A 1 157 ? -11.793 5.408 -0.530 1.00 97.31 157 GLY A O 1
ATOM 1207 N N . ILE A 1 158 ? -11.244 5.730 1.633 1.00 98.38 158 ILE A N 1
ATOM 1208 C CA . ILE A 1 158 ? -10.156 4.739 1.698 1.00 98.38 158 ILE A CA 1
ATOM 1209 C C . ILE A 1 158 ? -10.704 3.384 2.170 1.00 98.38 158 ILE A C 1
ATOM 1211 O O . ILE A 1 158 ? -11.332 3.311 3.222 1.00 98.38 158 ILE A O 1
ATOM 1215 N N . ASP A 1 159 ? -10.401 2.320 1.425 1.00 98.44 159 ASP A N 1
ATOM 1216 C CA . ASP A 1 159 ? -10.816 0.937 1.711 1.00 98.44 159 ASP A CA 1
ATOM 1217 C C . ASP A 1 159 ? -9.778 0.170 2.551 1.00 98.44 159 ASP A C 1
ATOM 1219 O O . ASP A 1 159 ? -10.124 -0.723 3.324 1.00 98.44 159 ASP A O 1
ATOM 1223 N N . ILE A 1 160 ? -8.490 0.493 2.371 1.00 98.31 160 ILE A N 1
ATOM 1224 C CA . ILE A 1 160 ? -7.349 -0.145 3.046 1.00 98.31 160 ILE A CA 1
ATOM 1225 C C . ILE A 1 160 ? -6.466 0.937 3.664 1.00 98.31 160 ILE A C 1
ATOM 1227 O O . ILE A 1 160 ? -6.034 1.851 2.965 1.00 98.31 160 ILE A O 1
ATOM 1231 N N . VAL A 1 161 ? -6.127 0.805 4.946 1.00 98.06 161 VAL A N 1
ATOM 1232 C CA . VAL A 1 161 ? -5.143 1.671 5.609 1.00 98.06 161 VAL A CA 1
ATOM 1233 C C . VAL A 1 161 ? -3.916 0.845 5.996 1.00 98.06 161 VAL A C 1
ATOM 1235 O O . VAL A 1 161 ? -3.986 0.015 6.903 1.00 98.06 161 VAL A O 1
ATOM 1238 N N . ASN A 1 162 ? -2.782 1.092 5.335 1.00 95.94 162 ASN A N 1
ATOM 1239 C CA . ASN A 1 162 ? -1.496 0.479 5.654 1.00 95.94 162 ASN A CA 1
ATOM 1240 C C . ASN A 1 162 ? -0.699 1.344 6.642 1.00 95.94 162 ASN A C 1
ATOM 1242 O O . ASN A 1 162 ? -0.276 2.466 6.337 1.00 95.94 162 ASN A O 1
ATOM 1246 N N . ILE A 1 163 ? -0.453 0.784 7.822 1.00 94.69 163 ILE A N 1
ATOM 1247 C CA . ILE A 1 163 ? 0.377 1.350 8.892 1.00 94.69 163 ILE A CA 1
ATOM 1248 C C . ILE A 1 163 ? 1.695 0.557 9.011 1.00 94.69 163 ILE A C 1
ATOM 1250 O O . ILE A 1 163 ? 1.799 -0.535 8.445 1.00 94.69 163 ILE A O 1
ATOM 1254 N N . PRO A 1 164 ? 2.716 1.048 9.738 1.00 93.62 164 PRO A N 1
ATOM 1255 C CA . PRO A 1 164 ? 3.918 0.265 10.007 1.00 93.62 164 PRO A CA 1
ATOM 1256 C C . PRO A 1 164 ? 3.590 -1.058 10.702 1.00 93.62 164 PRO A C 1
ATOM 1258 O O . PRO A 1 164 ? 2.790 -1.101 11.645 1.00 93.62 164 PRO A O 1
ATOM 1261 N N . ALA A 1 165 ? 4.236 -2.129 10.251 1.00 94.88 165 ALA A N 1
ATOM 1262 C CA . ALA A 1 165 ? 4.233 -3.412 10.931 1.00 94.88 165 ALA A CA 1
ATOM 1263 C C . ALA A 1 165 ? 4.835 -3.314 12.347 1.00 94.88 165 ALA A C 1
ATOM 1265 O O . ALA A 1 165 ? 5.531 -2.361 12.714 1.00 94.88 165 ALA A O 1
ATOM 1266 N N . VAL A 1 166 ? 4.555 -4.315 13.185 1.00 94.69 166 VAL A N 1
ATOM 1267 C CA . VAL A 1 166 ? 5.062 -4.312 14.563 1.00 94.69 166 VAL A CA 1
ATOM 1268 C C . VAL A 1 166 ? 6.590 -4.370 14.558 1.00 94.69 166 VAL A C 1
ATOM 1270 O O . VAL A 1 166 ? 7.179 -5.288 13.995 1.00 94.69 166 VAL A O 1
ATOM 1273 N N . GLY A 1 167 ? 7.221 -3.407 15.232 1.00 90.81 167 GLY A N 1
ATOM 1274 C CA . GLY A 1 167 ? 8.676 -3.289 15.328 1.00 90.81 167 GLY A CA 1
ATOM 1275 C C . GLY A 1 167 ? 9.361 -2.540 14.179 1.00 90.81 167 GLY A C 1
ATOM 1276 O O . GLY A 1 167 ? 10.528 -2.206 14.338 1.00 90.81 167 GLY A O 1
ATOM 1277 N N . THR A 1 168 ? 8.672 -2.206 13.078 1.00 89.44 168 THR A N 1
ATOM 1278 C CA . THR A 1 168 ? 9.301 -1.522 11.922 1.00 89.44 168 THR A CA 1
ATOM 1279 C C . THR A 1 168 ? 9.296 0.004 12.020 1.00 89.44 168 THR A C 1
ATOM 1281 O O . THR A 1 168 ? 9.903 0.680 11.201 1.00 89.44 168 THR A O 1
ATOM 1284 N N . PHE A 1 169 ? 8.657 0.580 13.043 1.00 87.88 169 PHE A N 1
ATOM 1285 C CA . PHE A 1 169 ? 8.758 2.008 13.347 1.00 87.88 169 PHE A CA 1
ATOM 1286 C C . PHE A 1 169 ? 8.904 2.234 14.863 1.00 87.88 169 PHE A C 1
ATOM 1288 O O . PHE A 1 169 ? 8.255 1.530 15.648 1.00 87.88 169 PHE A O 1
ATOM 1295 N N . PRO A 1 170 ? 9.708 3.217 15.321 1.00 84.44 170 PRO A N 1
ATOM 1296 C CA . PRO A 1 170 ? 9.891 3.490 16.745 1.00 84.44 170 PRO A CA 1
ATOM 1297 C C . PRO A 1 170 ? 8.567 3.646 17.511 1.00 84.44 170 PRO A C 1
ATOM 1299 O O . PRO A 1 170 ? 7.726 4.485 17.191 1.00 84.44 170 PRO A O 1
ATOM 1302 N N . GLY A 1 171 ? 8.378 2.817 18.541 1.00 85.94 171 GLY A N 1
ATOM 1303 C CA . GLY A 1 171 ? 7.173 2.803 19.380 1.00 85.94 171 GLY A CA 1
ATOM 1304 C C . GLY A 1 171 ? 6.004 1.941 18.874 1.00 85.94 171 GLY A C 1
ATOM 1305 O O . GLY A 1 171 ? 5.035 1.768 19.621 1.00 85.94 171 GLY A O 1
ATOM 1306 N N . TYR A 1 172 ? 6.082 1.340 17.678 1.00 90.44 172 TYR A N 1
ATOM 1307 C CA . TYR A 1 172 ? 5.051 0.427 17.158 1.00 90.44 172 TYR A CA 1
ATOM 1308 C C . TYR A 1 172 ? 5.140 -0.961 17.808 1.00 90.44 172 TYR A C 1
ATOM 1310 O O . TYR A 1 172 ? 5.617 -1.937 17.233 1.00 90.44 172 TYR A O 1
ATOM 1318 N N . THR A 1 173 ? 4.660 -1.034 19.048 1.00 95.12 173 THR A N 1
ATOM 1319 C CA . THR A 1 173 ? 4.415 -2.287 19.781 1.00 95.12 173 THR A CA 1
ATOM 1320 C C . THR A 1 173 ? 3.150 -2.992 19.278 1.00 95.12 173 THR A C 1
ATOM 1322 O O . THR A 1 173 ? 2.277 -2.345 18.699 1.00 95.12 173 THR A O 1
ATOM 1325 N N . ILE A 1 174 ? 2.992 -4.291 19.579 1.00 97.75 174 ILE A N 1
ATOM 1326 C CA . ILE A 1 174 ? 1.775 -5.073 19.260 1.00 97.75 174 ILE A CA 1
ATOM 1327 C C . ILE A 1 174 ? 0.510 -4.345 19.740 1.0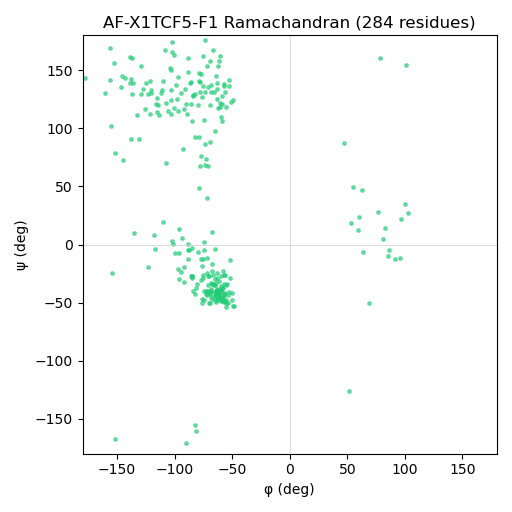0 97.75 174 ILE A C 1
ATOM 1329 O O . ILE A 1 174 ? -0.432 -4.165 18.977 1.00 97.75 174 ILE A O 1
ATOM 1333 N N . ASN A 1 175 ? 0.506 -3.862 20.988 1.00 97.69 175 ASN A N 1
ATOM 1334 C CA . ASN A 1 175 ? -0.640 -3.161 21.573 1.00 97.69 175 ASN A CA 1
ATOM 1335 C C . ASN A 1 175 ? -0.881 -1.793 20.899 1.00 97.69 175 ASN A C 1
ATOM 1337 O O . ASN A 1 175 ? -2.023 -1.421 20.650 1.00 97.69 175 ASN A O 1
ATOM 1341 N N . TYR A 1 176 ? 0.173 -1.046 20.540 1.00 95.50 176 TYR A N 1
ATOM 1342 C CA . TYR A 1 176 ? -0.000 0.207 19.797 1.00 95.50 176 TYR A CA 1
ATOM 1343 C C . TYR A 1 176 ? -0.606 -0.031 18.405 1.00 95.50 176 TYR A C 1
ATOM 1345 O O . TYR A 1 176 ? -1.608 0.601 18.072 1.00 95.50 176 TYR A O 1
ATOM 1353 N N . ALA A 1 177 ? -0.054 -0.977 17.638 1.00 96.25 177 ALA A N 1
ATOM 1354 C CA . ALA A 1 177 ? -0.563 -1.341 16.319 1.00 96.25 177 ALA A CA 1
ATOM 1355 C C . ALA A 1 177 ? -2.004 -1.876 16.393 1.00 96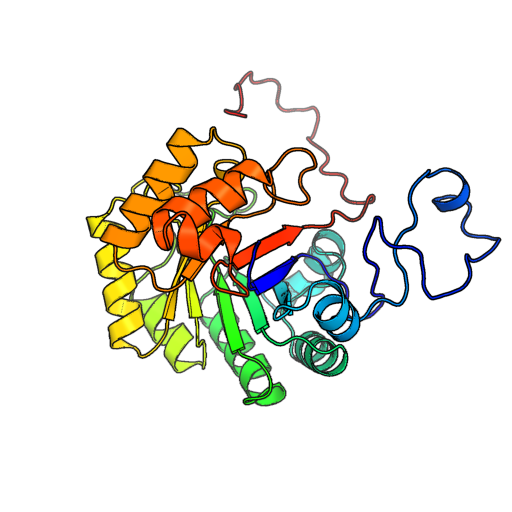.25 177 ALA A C 1
ATOM 1357 O O . ALA A 1 177 ? -2.862 -1.403 15.656 1.00 96.25 177 ALA A O 1
ATOM 1358 N N . SER A 1 178 ? -2.307 -2.764 17.345 1.00 98.31 178 SER A N 1
ATOM 1359 C CA . SER A 1 178 ? -3.647 -3.339 17.531 1.00 98.31 178 SER A CA 1
ATOM 1360 C C . SER A 1 178 ? -4.726 -2.286 17.818 1.00 98.31 178 SER A C 1
ATOM 1362 O O . SER A 1 178 ? -5.837 -2.373 17.302 1.00 98.31 178 SER A O 1
ATOM 1364 N N . ARG A 1 179 ? -4.403 -1.212 18.555 1.00 97.81 179 ARG A N 1
ATOM 1365 C CA . ARG A 1 179 ? -5.340 -0.089 18.762 1.00 97.81 179 ARG A CA 1
ATOM 1366 C C . ARG A 1 179 ? -5.581 0.754 17.506 1.00 97.81 179 ARG A C 1
ATOM 1368 O O . ARG A 1 179 ? -6.632 1.394 17.419 1.00 97.81 179 ARG A O 1
ATOM 1375 N N . LEU A 1 180 ? -4.622 0.809 16.579 1.00 97.44 180 LEU A N 1
ATOM 1376 C CA . LEU A 1 180 ? -4.805 1.443 15.270 1.00 97.44 180 LEU A CA 1
ATOM 1377 C C . LEU A 1 180 ? -5.630 0.536 14.350 1.00 97.44 180 LEU A C 1
ATOM 1379 O O . LEU A 1 180 ? -6.623 1.009 13.814 1.00 97.44 180 LEU A O 1
ATOM 1383 N N . VAL A 1 181 ? -5.296 -0.759 14.274 1.00 98.50 181 VAL A N 1
ATOM 1384 C CA . VAL A 1 181 ? -6.074 -1.808 13.584 1.00 98.50 181 VAL A CA 1
ATOM 1385 C C . VAL A 1 181 ? -7.548 -1.757 13.992 1.00 98.50 181 VAL A C 1
ATOM 1387 O O . VAL A 1 181 ? -8.400 -1.569 13.132 1.00 98.50 181 VAL A O 1
ATOM 1390 N N . GLY A 1 182 ? -7.848 -1.780 15.296 1.00 98.50 182 GLY A N 1
ATOM 1391 C CA . GLY A 1 182 ? -9.227 -1.672 15.783 1.00 98.50 182 GLY A CA 1
ATOM 1392 C C . GLY A 1 182 ? -9.933 -0.392 15.325 1.00 98.50 182 GLY A C 1
ATOM 1393 O O . GLY A 1 182 ? -11.082 -0.445 14.926 1.00 98.50 182 GLY A O 1
ATOM 1394 N N . THR A 1 183 ? -9.226 0.744 15.259 1.00 98.56 183 THR A N 1
ATOM 1395 C CA . THR A 1 183 ? -9.807 2.006 14.750 1.00 98.56 183 THR A CA 1
ATOM 1396 C C . THR A 1 183 ? -10.103 1.940 13.246 1.00 98.56 183 THR A C 1
ATOM 1398 O O . THR A 1 183 ? -11.066 2.545 12.788 1.00 98.56 183 THR A O 1
ATOM 1401 N N . ILE A 1 184 ? -9.288 1.215 12.472 1.00 98.62 184 ILE A N 1
ATOM 1402 C CA . ILE A 1 184 ? -9.511 0.986 11.036 1.00 98.62 184 ILE A CA 1
ATOM 1403 C C . ILE A 1 184 ? -10.743 0.082 10.843 1.00 98.62 184 ILE A C 1
ATOM 1405 O O . ILE A 1 184 ? -11.624 0.415 10.048 1.00 98.62 184 ILE A O 1
ATOM 1409 N N . HIS A 1 185 ? -10.850 -0.996 11.631 1.00 98.62 185 HIS A N 1
ATOM 1410 C CA . HIS A 1 185 ? -11.996 -1.915 11.633 1.00 98.62 185 HIS A CA 1
ATOM 1411 C C . HIS A 1 185 ? -13.299 -1.242 12.085 1.00 98.62 185 HIS A C 1
ATOM 1413 O O . HIS A 1 185 ? -14.320 -1.414 11.424 1.00 98.62 185 HIS A O 1
ATOM 1419 N N . ASP A 1 186 ? -13.260 -0.416 13.135 1.00 98.56 186 ASP A N 1
ATOM 1420 C CA . ASP A 1 186 ? -14.400 0.383 13.619 1.00 98.56 186 ASP A CA 1
ATOM 1421 C C . ASP A 1 186 ? -14.927 1.354 12.541 1.00 98.56 186 ASP A C 1
ATOM 1423 O O . ASP A 1 186 ? -16.106 1.708 12.537 1.00 98.56 186 ASP A O 1
ATOM 1427 N N . CYS A 1 187 ? -14.067 1.776 11.604 1.00 98.00 187 CYS A N 1
ATOM 1428 C CA . CYS A 1 187 ? -14.441 2.606 10.454 1.00 98.00 187 CYS A CA 1
ATOM 1429 C C . CYS A 1 187 ? -14.905 1.795 9.225 1.00 98.00 187 CYS A C 1
ATOM 1431 O O . CYS A 1 187 ? -15.313 2.396 8.234 1.00 98.00 187 CYS A O 1
ATOM 1433 N N . GLY A 1 188 ? -14.848 0.458 9.265 1.00 97.50 188 GLY A N 1
ATOM 1434 C CA . GLY A 1 188 ? -15.256 -0.425 8.165 1.00 97.50 188 GLY A CA 1
ATOM 1435 C C . GLY A 1 188 ? -14.208 -0.650 7.066 1.00 97.50 188 GLY A C 1
ATOM 1436 O O . GLY A 1 188 ? -14.561 -1.155 6.003 1.00 97.50 188 GLY A O 1
ATOM 1437 N N . ALA A 1 189 ? -12.942 -0.294 7.302 1.00 98.31 189 ALA A N 1
ATOM 1438 C CA . ALA A 1 189 ? -11.834 -0.505 6.365 1.00 98.31 189 ALA A CA 1
ATOM 1439 C C . ALA A 1 189 ? -10.955 -1.709 6.761 1.00 98.31 189 ALA A C 1
ATOM 1441 O O . ALA A 1 189 ? -11.017 -2.201 7.889 1.00 98.31 189 ALA A O 1
ATOM 1442 N N . LEU A 1 190 ? -10.107 -2.171 5.837 1.00 98.19 190 LEU A N 1
ATOM 1443 C CA . LEU A 1 190 ? -9.112 -3.220 6.088 1.00 98.19 190 LEU A CA 1
ATOM 1444 C C . LEU A 1 190 ? -7.805 -2.631 6.630 1.00 98.19 190 LEU A C 1
ATOM 1446 O O . LEU A 1 190 ? -7.309 -1.615 6.135 1.00 98.19 190 LEU A O 1
ATOM 1450 N N . ALA A 1 191 ? -7.208 -3.305 7.611 1.00 98.00 191 ALA A N 1
ATOM 1451 C CA . ALA A 1 191 ? -5.954 -2.898 8.228 1.00 98.00 191 ALA A CA 1
ATOM 1452 C C . ALA A 1 191 ? -4.761 -3.648 7.618 1.00 98.00 191 ALA A C 1
ATOM 1454 O O . ALA A 1 191 ? -4.607 -4.863 7.781 1.00 98.00 191 ALA A O 1
ATOM 1455 N N . GLY A 1 192 ? -3.882 -2.909 6.944 1.00 97.00 192 GLY A N 1
ATOM 1456 C CA . GLY A 1 192 ? -2.612 -3.425 6.446 1.00 97.00 192 GLY A CA 1
ATOM 1457 C C . GLY A 1 192 ? -1.444 -3.068 7.361 1.00 97.00 192 GLY A C 1
ATOM 1458 O O . GLY A 1 192 ? -1.344 -1.939 7.838 1.00 97.00 192 GLY A O 1
ATOM 1459 N N . LEU A 1 193 ? -0.538 -4.013 7.603 1.00 95.75 193 LEU A N 1
ATOM 1460 C CA . LEU A 1 193 ? 0.714 -3.778 8.328 1.00 95.75 193 LEU A CA 1
ATOM 1461 C C . LEU A 1 193 ? 1.900 -4.012 7.383 1.00 95.75 193 LEU A C 1
ATOM 1463 O O . LEU A 1 193 ? 2.120 -5.132 6.918 1.00 95.75 193 LEU A O 1
ATOM 1467 N N . GLY A 1 194 ? 2.641 -2.944 7.079 1.00 92.75 194 GLY A N 1
ATOM 1468 C CA . GLY A 1 194 ? 3.736 -2.944 6.106 1.00 92.75 194 GLY A CA 1
ATOM 1469 C C . GLY A 1 194 ? 5.132 -2.970 6.729 1.00 92.75 194 GLY A C 1
ATOM 1470 O O . GLY A 1 194 ? 5.445 -2.188 7.632 1.00 92.75 194 GLY A O 1
ATOM 1471 N N . ILE A 1 195 ? 5.985 -3.853 6.213 1.00 92.25 195 ILE A N 1
ATOM 1472 C CA . ILE A 1 195 ? 7.426 -3.880 6.468 1.00 92.25 195 ILE A CA 1
ATOM 1473 C C . ILE A 1 195 ? 8.109 -2.932 5.475 1.00 92.25 195 ILE A C 1
ATOM 1475 O O . ILE A 1 195 ? 7.983 -3.117 4.267 1.00 92.25 195 ILE A O 1
ATOM 1479 N N . GLY A 1 196 ? 8.809 -1.932 6.007 1.00 83.94 196 GLY A N 1
ATOM 1480 C CA . GLY A 1 196 ? 9.595 -0.929 5.283 1.00 83.94 196 GLY A CA 1
ATOM 1481 C C . GLY A 1 196 ? 10.753 -0.435 6.165 1.00 83.94 196 GLY A C 1
ATOM 1482 O O . GLY A 1 196 ? 10.974 -0.985 7.247 1.00 83.94 196 GLY A O 1
ATOM 1483 N N . THR A 1 197 ? 11.428 0.655 5.782 1.00 72.75 197 THR A N 1
ATOM 1484 C CA . THR A 1 197 ? 12.613 1.224 6.483 1.00 72.75 197 THR A CA 1
ATOM 1485 C C . THR A 1 197 ? 13.828 0.287 6.532 1.00 72.75 197 THR A C 1
ATOM 1487 O O . THR A 1 197 ? 14.407 0.070 7.594 1.00 72.75 197 THR A O 1
ATOM 1490 N N . SER A 1 198 ? 14.185 -0.314 5.394 1.00 77.81 198 SER A N 1
ATOM 1491 C CA . SER A 1 198 ? 15.244 -1.335 5.257 1.00 77.81 198 SER A CA 1
ATOM 1492 C C . SER A 1 198 ? 14.974 -2.651 6.014 1.00 77.81 198 SER A C 1
ATOM 1494 O O . SER A 1 198 ? 15.698 -3.631 5.839 1.00 77.81 198 SER A O 1
ATOM 1496 N N . GLN A 1 199 ? 13.910 -2.746 6.824 1.00 84.94 199 GLN A N 1
ATOM 1497 C CA . GLN A 1 199 ? 13.556 -3.966 7.560 1.00 84.94 199 GLN A CA 1
ATOM 1498 C C . GLN A 1 199 ? 13.113 -5.106 6.633 1.00 84.94 199 GLN A C 1
ATOM 1500 O O . GLN A 1 199 ? 13.237 -6.272 6.988 1.00 84.94 199 GLN A O 1
ATOM 1505 N N . GLU A 1 200 ? 12.649 -4.799 5.425 1.00 82.75 200 GLU A N 1
ATOM 1506 C CA . GLU A 1 200 ? 12.354 -5.753 4.352 1.00 82.75 200 GLU A CA 1
ATOM 1507 C C . GLU A 1 200 ? 13.597 -6.520 3.859 1.00 82.75 200 GLU A C 1
ATOM 1509 O O . GLU A 1 200 ? 13.469 -7.654 3.384 1.00 82.75 200 GLU A O 1
ATOM 1514 N N . GLY A 1 201 ? 14.791 -5.938 4.031 1.00 85.50 201 GLY A N 1
ATOM 1515 C CA . GLY A 1 201 ? 16.095 -6.555 3.777 1.00 85.50 201 GLY A CA 1
ATOM 1516 C C . GLY A 1 201 ? 16.669 -7.323 4.975 1.00 85.50 201 GLY A C 1
ATOM 1517 O O . GLY A 1 201 ? 17.755 -7.889 4.869 1.00 85.50 201 GLY A O 1
ATOM 1518 N N . SER A 1 202 ? 15.959 -7.368 6.111 1.00 89.94 202 SER A N 1
ATOM 1519 C CA . SER A 1 202 ? 16.397 -8.116 7.298 1.00 89.94 202 SER A CA 1
ATOM 1520 C C . SER A 1 202 ? 16.409 -9.627 7.070 1.00 89.94 202 SER A C 1
ATOM 1522 O O . SER A 1 202 ? 15.841 -10.151 6.110 1.00 89.94 202 SER A O 1
ATOM 1524 N N . ASP A 1 203 ? 17.036 -10.350 7.996 1.00 92.88 203 ASP A N 1
ATOM 1525 C CA . ASP A 1 203 ? 17.080 -11.803 7.958 1.00 92.88 203 ASP A CA 1
ATOM 1526 C C . ASP A 1 203 ? 15.681 -12.449 8.053 1.00 92.88 203 ASP A C 1
ATOM 1528 O O . ASP A 1 203 ? 14.710 -11.899 8.587 1.00 92.88 203 ASP A O 1
ATOM 1532 N N . ILE A 1 204 ? 15.609 -13.688 7.571 1.00 94.50 204 ILE A N 1
ATOM 1533 C CA . ILE A 1 204 ? 14.391 -14.497 7.522 1.00 94.50 204 ILE A CA 1
ATOM 1534 C C . ILE A 1 204 ? 13.719 -14.650 8.901 1.00 94.50 204 ILE A C 1
ATOM 1536 O O . ILE A 1 204 ? 12.492 -14.741 8.967 1.00 94.50 204 ILE A O 1
ATOM 1540 N N . GLU A 1 205 ? 14.466 -14.730 10.005 1.00 96.75 205 GLU A N 1
ATOM 1541 C CA . GLU A 1 205 ? 13.880 -14.861 11.340 1.00 96.75 205 GLU A CA 1
ATOM 1542 C C . GLU A 1 205 ? 13.224 -13.553 11.793 1.00 96.75 205 GLU A C 1
ATOM 1544 O O . GLU A 1 205 ? 12.088 -13.572 12.276 1.00 96.75 205 GLU A O 1
ATOM 1549 N N . THR A 1 206 ? 13.880 -12.416 11.560 1.00 95.44 206 THR A N 1
ATOM 1550 C CA . THR A 1 206 ? 13.321 -11.081 11.819 1.00 95.44 206 THR A CA 1
ATOM 1551 C C . THR A 1 206 ? 12.016 -10.861 11.049 1.00 95.44 206 THR A C 1
ATOM 1553 O O . THR A 1 206 ? 10.994 -10.536 11.661 1.00 95.44 206 THR A O 1
ATOM 1556 N N . ILE A 1 207 ? 11.981 -11.167 9.746 1.00 95.38 207 ILE A N 1
ATOM 1557 C CA . ILE A 1 207 ? 10.754 -11.090 8.928 1.00 95.38 207 ILE A CA 1
ATOM 1558 C C . ILE A 1 207 ? 9.636 -11.987 9.482 1.00 95.38 207 ILE A C 1
ATOM 1560 O O . ILE A 1 207 ? 8.473 -11.574 9.552 1.00 95.38 207 ILE A O 1
ATOM 1564 N N . ARG A 1 208 ? 9.966 -13.207 9.931 1.00 96.31 208 ARG A N 1
ATOM 1565 C CA . ARG A 1 208 ? 8.989 -14.122 10.550 1.00 96.31 208 ARG A CA 1
ATOM 1566 C C . ARG A 1 208 ? 8.413 -13.560 11.847 1.00 96.31 208 ARG A C 1
ATOM 1568 O O . ARG A 1 208 ? 7.200 -13.642 12.045 1.00 96.31 208 ARG A O 1
ATOM 1575 N N . ARG A 1 209 ? 9.252 -12.980 12.713 1.00 97.25 209 ARG A N 1
ATOM 1576 C CA . ARG A 1 209 ? 8.824 -12.349 13.974 1.00 97.25 209 ARG A CA 1
ATOM 1577 C C . ARG A 1 209 ? 7.896 -11.160 13.699 1.00 97.25 209 ARG A C 1
ATOM 1579 O O . ARG A 1 209 ? 6.807 -11.110 14.267 1.00 97.25 209 ARG A O 1
ATOM 1586 N N . ILE A 1 210 ? 8.267 -10.264 12.778 1.00 96.69 210 ILE A N 1
ATOM 1587 C CA . ILE A 1 210 ? 7.448 -9.101 12.384 1.00 96.69 210 ILE A CA 1
ATOM 1588 C C . ILE A 1 210 ? 6.086 -9.549 11.829 1.00 96.69 210 ILE A C 1
ATOM 1590 O O . ILE A 1 210 ? 5.048 -9.031 12.249 1.00 96.69 210 ILE A O 1
ATOM 1594 N N . GLY A 1 211 ? 6.063 -10.550 10.941 1.00 95.81 211 GLY A N 1
ATOM 1595 C CA . GLY A 1 211 ? 4.824 -11.117 10.401 1.00 95.81 211 GLY A CA 1
ATOM 1596 C C . GLY A 1 211 ? 3.919 -11.714 11.484 1.00 95.81 211 GLY A C 1
ATOM 1597 O O . GLY A 1 211 ? 2.724 -11.418 11.532 1.00 95.81 211 GLY A O 1
ATOM 1598 N N . PHE A 1 212 ? 4.486 -12.505 12.402 1.00 97.75 212 PHE A N 1
ATOM 1599 C CA . PHE A 1 212 ? 3.736 -13.114 13.504 1.00 97.75 212 PHE A CA 1
ATOM 1600 C C . PHE A 1 212 ? 3.143 -12.063 14.452 1.00 97.75 212 PHE A C 1
ATOM 1602 O O . PHE A 1 212 ? 1.957 -12.119 14.774 1.00 97.75 212 PHE A O 1
ATOM 1609 N N . TYR A 1 213 ? 3.928 -11.059 14.845 1.00 98.31 213 TYR A N 1
ATOM 1610 C CA . TYR A 1 213 ? 3.456 -9.979 15.712 1.00 98.31 213 TYR A CA 1
ATOM 1611 C C . TYR A 1 213 ? 2.423 -9.073 15.035 1.00 98.31 213 TYR A C 1
ATOM 1613 O O . TYR A 1 213 ? 1.474 -8.639 15.686 1.00 98.31 213 TYR A O 1
ATOM 1621 N N . SER A 1 214 ? 2.546 -8.842 13.728 1.00 97.31 214 SER A N 1
ATOM 1622 C CA . SER A 1 214 ? 1.537 -8.116 12.946 1.00 97.31 214 SER A CA 1
ATOM 1623 C C . SER A 1 214 ? 0.216 -8.892 12.872 1.00 97.31 214 SER A C 1
ATOM 1625 O O . SER A 1 214 ? -0.858 -8.301 12.975 1.00 97.31 214 SER A O 1
ATOM 1627 N N . LYS A 1 215 ? 0.282 -10.229 12.819 1.00 96.62 215 LYS A N 1
ATOM 1628 C CA . LYS A 1 215 ? -0.896 -11.101 12.919 1.00 96.62 215 LYS A CA 1
ATOM 1629 C C . LYS A 1 215 ? -1.528 -11.073 14.309 1.00 96.62 215 LYS A C 1
ATOM 1631 O O . LYS A 1 215 ? -2.747 -10.991 14.412 1.00 96.62 215 LYS A O 1
ATOM 1636 N N . MET A 1 216 ? -0.722 -11.060 15.374 1.00 97.88 216 MET A N 1
ATOM 1637 C CA . MET A 1 216 ? -1.217 -10.848 16.744 1.00 97.88 216 MET A CA 1
ATOM 1638 C C . MET A 1 216 ? -1.856 -9.466 16.943 1.00 97.88 216 MET A C 1
ATOM 1640 O O . MET A 1 216 ? -2.748 -9.330 17.773 1.00 97.88 216 MET A O 1
ATOM 1644 N N . ALA A 1 217 ? -1.419 -8.448 16.195 1.00 98.00 217 ALA A N 1
ATOM 1645 C CA . ALA A 1 217 ? -2.019 -7.116 16.227 1.00 98.00 217 ALA A CA 1
ATOM 1646 C C . ALA A 1 217 ? -3.370 -7.028 15.484 1.00 98.00 217 ALA A C 1
ATOM 1648 O O . ALA A 1 217 ? -4.076 -6.039 15.668 1.00 98.00 217 ALA A O 1
ATOM 1649 N N . GLY A 1 218 ? -3.742 -8.046 14.696 1.00 97.44 218 GLY A N 1
ATOM 1650 C CA . GLY A 1 218 ? -5.016 -8.119 13.969 1.00 97.44 218 GLY A CA 1
ATOM 1651 C C . GLY A 1 218 ? -4.962 -7.673 12.503 1.00 97.44 218 GLY A C 1
ATOM 1652 O O . GLY A 1 218 ? -5.994 -7.304 11.959 1.00 97.44 218 GLY A O 1
ATOM 1653 N N . ALA A 1 219 ? -3.788 -7.679 11.862 1.00 96.69 219 ALA A N 1
ATOM 1654 C CA . ALA A 1 219 ? -3.654 -7.284 10.458 1.00 96.69 219 ALA A CA 1
ATOM 1655 C C . ALA A 1 219 ? -4.432 -8.200 9.489 1.00 96.69 219 ALA A C 1
ATOM 1657 O O . ALA A 1 219 ? -4.297 -9.429 9.534 1.00 96.69 219 ALA A O 1
ATOM 1658 N N . ASP A 1 220 ? -5.160 -7.594 8.550 1.00 95.50 220 ASP A N 1
ATOM 1659 C CA . ASP A 1 220 ? -5.811 -8.282 7.427 1.00 95.50 220 ASP A CA 1
ATOM 1660 C C . ASP A 1 220 ? -4.830 -8.494 6.268 1.00 95.50 220 ASP A C 1
ATOM 1662 O O . ASP A 1 220 ? -4.813 -9.543 5.616 1.00 95.50 220 ASP A O 1
ATOM 1666 N N . ILE A 1 221 ? -4.001 -7.475 6.020 1.00 94.62 221 ILE A N 1
ATOM 1667 C CA . ILE A 1 221 ? -3.056 -7.397 4.906 1.00 94.62 221 ILE A CA 1
ATOM 1668 C C . ILE A 1 221 ? -1.637 -7.232 5.458 1.00 94.62 221 ILE A C 1
ATOM 1670 O O . ILE A 1 221 ? -1.396 -6.523 6.433 1.00 94.62 221 ILE A O 1
ATOM 1674 N N . TYR A 1 222 ? -0.686 -7.904 4.817 1.00 94.00 222 TYR A N 1
ATOM 1675 C CA . TYR A 1 222 ? 0.720 -7.929 5.210 1.00 94.00 222 TYR A CA 1
ATOM 1676 C C . TYR A 1 222 ? 1.523 -7.413 4.028 1.00 94.00 222 TYR A C 1
ATOM 1678 O O . TYR A 1 222 ? 1.530 -8.056 2.977 1.00 94.00 222 TYR A O 1
ATOM 1686 N N . GLY A 1 223 ? 2.123 -6.237 4.194 1.00 91.00 223 GLY A N 1
ATOM 1687 C CA . GLY A 1 223 ? 2.947 -5.580 3.186 1.00 91.00 223 GLY A CA 1
ATOM 1688 C C . GLY A 1 223 ? 4.429 -5.842 3.422 1.00 91.00 223 GLY A C 1
ATOM 1689 O O . GLY A 1 223 ? 4.873 -5.870 4.569 1.00 91.00 223 GLY A O 1
ATOM 1690 N N . ILE A 1 224 ? 5.204 -5.982 2.354 1.00 90.69 224 ILE A N 1
ATOM 1691 C CA . ILE A 1 224 ? 6.668 -5.914 2.402 1.00 90.69 224 ILE A CA 1
ATOM 1692 C C . ILE A 1 224 ? 7.169 -5.083 1.214 1.00 90.69 224 ILE A C 1
ATOM 1694 O O . ILE A 1 224 ? 6.712 -5.294 0.087 1.00 90.69 224 ILE A O 1
ATOM 1698 N N . SER A 1 225 ? 8.026 -4.100 1.503 1.00 83.19 225 SER A N 1
ATOM 1699 C CA . SER A 1 225 ? 8.566 -3.150 0.523 1.00 83.19 225 SER A CA 1
ATOM 1700 C C . SER A 1 225 ? 9.873 -3.632 -0.116 1.00 83.19 225 SER A C 1
ATOM 1702 O O . SER A 1 225 ? 10.267 -4.789 0.007 1.00 83.19 225 SER A O 1
ATOM 1704 N N . ASP A 1 226 ? 10.498 -2.729 -0.852 1.00 68.25 226 ASP A N 1
ATOM 1705 C CA . ASP A 1 226 ? 11.381 -2.924 -1.998 1.00 68.25 226 ASP A CA 1
ATOM 1706 C C . ASP A 1 226 ? 12.888 -2.844 -1.703 1.00 68.25 226 ASP A C 1
ATOM 1708 O O . ASP A 1 226 ? 13.674 -3.228 -2.571 1.00 68.25 226 ASP A O 1
ATOM 1712 N N . ALA A 1 227 ? 13.314 -2.457 -0.492 1.00 56.66 227 ALA A N 1
ATOM 1713 C CA . ALA A 1 227 ? 14.730 -2.380 -0.089 1.00 56.66 227 ALA A CA 1
ATOM 1714 C C . ALA A 1 227 ? 15.422 -3.755 0.114 1.00 56.66 227 ALA A C 1
ATOM 1716 O O . ALA A 1 227 ? 16.190 -3.962 1.053 1.00 56.66 227 ALA A O 1
ATOM 1717 N N . GLY A 1 228 ? 15.137 -4.724 -0.761 1.00 55.56 228 GLY A N 1
ATOM 1718 C CA . GLY A 1 228 ? 15.910 -5.954 -0.912 1.00 55.56 228 GLY A CA 1
ATOM 1719 C C . GLY A 1 228 ? 17.165 -5.761 -1.775 1.00 55.56 228 GLY A C 1
ATOM 1720 O O . GLY A 1 228 ? 17.625 -4.646 -2.007 1.00 55.56 228 GLY A O 1
ATOM 1721 N N . LEU A 1 229 ? 17.698 -6.874 -2.294 1.00 50.97 229 LEU A N 1
ATOM 1722 C CA . LEU A 1 229 ? 18.992 -7.001 -2.997 1.00 50.97 229 LEU A CA 1
ATOM 1723 C C . LEU A 1 229 ? 19.257 -6.035 -4.174 1.00 50.97 229 LEU A C 1
ATOM 1725 O O . LEU A 1 229 ? 20.393 -5.958 -4.636 1.00 50.97 229 LEU A O 1
ATOM 1729 N N . SER A 1 230 ? 18.242 -5.336 -4.679 1.00 56.91 230 SER A N 1
ATOM 1730 C CA . SER A 1 230 ? 18.341 -4.397 -5.804 1.00 56.91 230 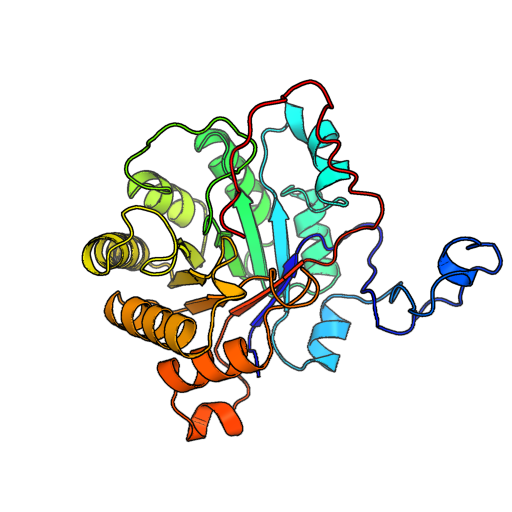SER A CA 1
ATOM 1731 C C . SER A 1 230 ? 17.609 -3.065 -5.582 1.00 56.91 230 SER A C 1
ATOM 1733 O O . SER A 1 230 ? 17.436 -2.321 -6.543 1.00 56.91 230 SER A O 1
ATOM 1735 N N . GLU A 1 231 ? 17.139 -2.780 -4.358 1.00 61.66 231 GLU A N 1
ATOM 1736 C CA . GLU A 1 231 ? 16.243 -1.646 -4.036 1.00 61.66 231 GLU A CA 1
ATOM 1737 C C . GLU A 1 231 ? 14.961 -1.569 -4.902 1.00 61.66 231 GLU A C 1
ATOM 1739 O O . GLU A 1 231 ? 14.345 -0.513 -5.012 1.00 61.66 231 GLU A O 1
ATOM 1744 N N . ALA A 1 232 ? 14.574 -2.672 -5.554 1.00 67.44 232 ALA A N 1
ATOM 1745 C CA . ALA A 1 232 ? 13.414 -2.729 -6.446 1.00 67.44 232 ALA A CA 1
ATOM 1746 C C . ALA A 1 232 ? 12.380 -3.798 -6.057 1.00 67.44 232 ALA A C 1
ATOM 1748 O O . ALA A 1 232 ? 11.233 -3.719 -6.497 1.00 67.44 232 ALA A O 1
ATOM 1749 N N . MET A 1 233 ? 12.773 -4.793 -5.255 1.00 76.25 233 MET A N 1
ATOM 1750 C CA . MET A 1 233 ? 11.936 -5.914 -4.816 1.00 76.25 233 MET A CA 1
ATOM 1751 C C . MET A 1 233 ? 12.485 -6.490 -3.495 1.00 76.25 233 MET A C 1
ATOM 1753 O O . MET A 1 233 ? 13.707 -6.628 -3.362 1.00 76.25 233 MET A O 1
ATOM 1757 N N . PRO A 1 234 ? 11.628 -6.908 -2.543 1.00 80.56 234 PRO A N 1
ATOM 1758 C CA . PRO A 1 234 ? 12.075 -7.671 -1.379 1.00 80.56 234 PRO A CA 1
ATOM 1759 C C . PRO A 1 234 ? 12.690 -9.020 -1.769 1.00 80.56 234 PRO A C 1
ATOM 1761 O O . PRO A 1 234 ? 12.317 -9.628 -2.773 1.00 80.56 234 PRO A O 1
ATOM 1764 N N . ALA A 1 235 ? 13.592 -9.538 -0.931 1.00 86.00 235 ALA A N 1
ATOM 1765 C CA . ALA A 1 235 ? 14.191 -10.855 -1.149 1.00 86.00 235 ALA A CA 1
ATOM 1766 C C . ALA A 1 235 ? 13.099 -11.951 -1.272 1.00 86.00 235 ALA A C 1
ATOM 1768 O O . ALA A 1 235 ? 12.212 -12.017 -0.408 1.00 86.00 235 ALA A O 1
ATOM 1769 N N . PRO A 1 236 ? 13.132 -12.833 -2.294 1.00 86.62 236 PRO A N 1
ATOM 1770 C CA . PRO A 1 236 ? 12.134 -13.895 -2.473 1.00 86.62 236 PRO A CA 1
ATOM 1771 C C . PRO A 1 236 ? 11.964 -14.797 -1.243 1.00 86.62 236 PRO A C 1
ATOM 1773 O O . PRO A 1 236 ? 10.854 -15.233 -0.919 1.00 86.62 236 PRO A O 1
ATOM 1776 N N . GLU A 1 237 ? 13.053 -15.029 -0.513 1.00 89.81 237 GLU A N 1
ATOM 1777 C CA . GLU A 1 237 ? 13.097 -15.764 0.746 1.00 89.81 237 GLU A CA 1
ATOM 1778 C C . GLU A 1 237 ? 12.277 -15.065 1.834 1.00 89.81 237 GLU A C 1
ATOM 1780 O O . GLU A 1 237 ? 11.553 -15.736 2.571 1.00 89.81 237 GLU A O 1
ATOM 1785 N N . ASN A 1 238 ? 12.329 -13.731 1.899 1.00 91.62 238 ASN A N 1
ATOM 1786 C CA . ASN A 1 238 ? 11.581 -12.917 2.857 1.00 91.62 238 ASN A CA 1
ATOM 1787 C C . ASN A 1 238 ? 10.086 -12.895 2.515 1.00 91.62 238 ASN A C 1
ATOM 1789 O O . ASN A 1 238 ? 9.258 -13.095 3.409 1.00 91.62 238 ASN A O 1
ATOM 1793 N N . ILE A 1 239 ? 9.728 -12.793 1.227 1.00 89.19 239 ILE A N 1
ATOM 1794 C CA . ILE A 1 239 ? 8.338 -12.964 0.763 1.00 89.19 239 ILE A CA 1
ATOM 1795 C C . ILE A 1 239 ? 7.818 -14.350 1.185 1.00 89.19 239 ILE A C 1
ATOM 1797 O O . ILE A 1 239 ? 6.754 -14.462 1.798 1.00 89.19 239 ILE A O 1
ATOM 1801 N N . MET A 1 240 ? 8.578 -15.420 0.920 1.00 90.56 240 MET A N 1
ATOM 1802 C CA . MET A 1 240 ? 8.203 -16.793 1.283 1.00 90.56 240 MET A CA 1
ATOM 1803 C C . MET A 1 240 ? 8.166 -17.026 2.806 1.00 90.56 240 MET A C 1
ATOM 1805 O O . MET A 1 240 ? 7.327 -17.789 3.297 1.00 90.56 240 MET A O 1
ATOM 1809 N N . ALA A 1 241 ? 9.038 -16.369 3.571 1.00 93.38 241 ALA A N 1
ATOM 1810 C CA . ALA A 1 241 ? 9.090 -16.455 5.025 1.00 93.38 241 ALA A CA 1
ATOM 1811 C C . ALA A 1 241 ? 7.875 -15.789 5.681 1.00 93.38 241 ALA A C 1
ATOM 1813 O O . ALA A 1 241 ? 7.196 -16.442 6.481 1.00 93.38 241 ALA A O 1
ATOM 1814 N N . LEU A 1 242 ? 7.564 -14.548 5.286 1.00 93.44 242 LEU A N 1
ATOM 1815 C CA . LEU A 1 242 ? 6.360 -13.826 5.697 1.00 93.44 242 LEU A CA 1
ATOM 1816 C C . LEU A 1 242 ? 5.116 -14.653 5.353 1.00 93.44 242 LEU A C 1
ATOM 1818 O O . LEU A 1 242 ? 4.314 -14.974 6.230 1.00 93.44 242 LEU A O 1
ATOM 1822 N N . SER A 1 243 ? 5.030 -15.120 4.103 1.00 90.75 243 SER A N 1
ATOM 1823 C CA . SER A 1 243 ? 3.979 -16.022 3.627 1.00 90.75 243 SER A CA 1
ATOM 1824 C C . SER A 1 243 ? 3.750 -17.217 4.554 1.00 90.75 243 SER A C 1
ATOM 1826 O O . SER A 1 243 ? 2.636 -17.466 5.023 1.00 90.75 243 SER A O 1
ATOM 1828 N N . THR A 1 244 ? 4.829 -17.933 4.871 1.00 92.31 244 THR A N 1
ATOM 1829 C CA . THR A 1 244 ? 4.767 -19.170 5.652 1.00 92.31 244 THR A CA 1
ATOM 1830 C C . THR A 1 244 ? 4.264 -18.927 7.072 1.00 92.31 244 THR A C 1
ATOM 1832 O O . THR A 1 244 ? 3.555 -19.777 7.606 1.00 92.31 244 THR A O 1
ATOM 1835 N N . VAL A 1 245 ? 4.565 -17.775 7.676 1.00 94.31 245 VAL A N 1
ATOM 1836 C CA . VAL A 1 245 ? 4.072 -17.418 9.017 1.00 94.31 245 VAL A CA 1
ATOM 1837 C C . VAL A 1 245 ? 2.594 -17.038 9.004 1.00 94.31 245 VAL A C 1
ATOM 1839 O O . VAL A 1 245 ? 1.850 -17.440 9.901 1.00 94.31 245 VAL A O 1
ATOM 1842 N N . ILE A 1 246 ? 2.135 -16.309 7.984 1.00 91.81 246 ILE A N 1
ATOM 1843 C CA . ILE A 1 246 ? 0.740 -15.855 7.932 1.00 91.81 246 ILE A CA 1
ATOM 1844 C C . ILE A 1 246 ? -0.218 -17.002 7.587 1.00 91.81 246 ILE A C 1
ATOM 1846 O O . ILE A 1 246 ? -1.220 -17.180 8.288 1.00 91.81 246 ILE A O 1
ATOM 1850 N N . ARG A 1 247 ? 0.088 -17.796 6.548 1.00 85.56 247 ARG A N 1
ATOM 1851 C CA . ARG A 1 247 ? -0.820 -18.824 5.988 1.00 85.56 247 ARG A CA 1
ATOM 1852 C C . ARG A 1 247 ? -0.329 -20.27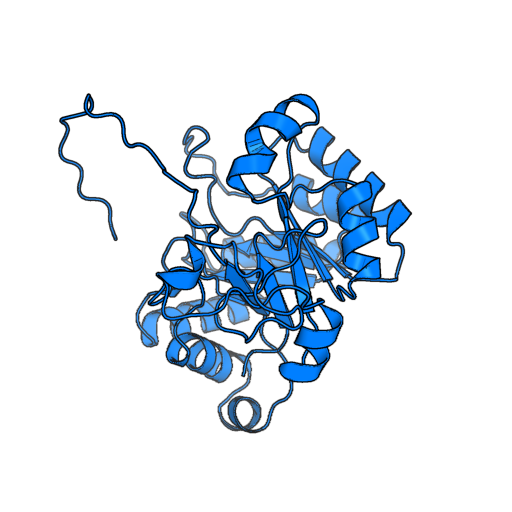6 6.094 1.00 85.56 247 ARG A C 1
ATOM 1854 O O . ARG A 1 247 ? -1.062 -21.191 5.729 1.00 85.56 247 ARG A O 1
ATOM 1861 N N . GLY A 1 248 ? 0.878 -20.520 6.602 1.00 89.06 248 GLY A N 1
ATOM 1862 C CA . GLY A 1 248 ? 1.455 -21.865 6.705 1.00 89.06 248 GLY A CA 1
ATOM 1863 C C . GLY A 1 248 ? 2.020 -22.401 5.381 1.00 89.06 248 GLY A C 1
ATOM 1864 O O . GLY A 1 248 ? 1.675 -21.942 4.288 1.00 89.06 248 GLY A O 1
ATOM 1865 N N . LYS A 1 249 ? 2.895 -23.415 5.472 1.00 88.81 249 LYS A N 1
ATOM 1866 C CA . LYS A 1 249 ? 3.608 -24.001 4.316 1.00 88.81 249 LYS A CA 1
ATOM 1867 C C . LYS A 1 249 ? 2.668 -24.479 3.202 1.00 88.81 249 LYS A C 1
ATOM 1869 O O . LYS A 1 249 ? 2.870 -24.119 2.048 1.00 88.81 249 LYS A O 1
ATOM 1874 N N . ARG A 1 250 ? 1.609 -25.229 3.546 1.00 81.75 250 ARG A N 1
ATOM 1875 C CA . ARG A 1 250 ? 0.629 -25.762 2.575 1.00 81.75 250 ARG A CA 1
ATOM 1876 C C . ARG A 1 250 ? 0.054 -24.657 1.686 1.00 81.75 250 ARG A C 1
ATOM 1878 O O . ARG A 1 250 ? 0.074 -24.789 0.470 1.00 81.75 250 ARG A O 1
ATOM 1885 N N . HIS A 1 251 ? -0.426 -23.565 2.277 1.00 80.31 251 HIS A N 1
ATOM 1886 C CA . HIS A 1 251 ? -0.986 -22.461 1.500 1.00 80.31 251 HIS A CA 1
ATOM 1887 C C . HIS A 1 251 ? 0.103 -21.628 0.814 1.00 80.31 251 HIS A C 1
ATOM 1889 O O . HIS A 1 251 ? -0.136 -21.113 -0.265 1.00 80.31 251 HIS A O 1
ATOM 1895 N N . THR A 1 252 ? 1.314 -21.544 1.365 1.00 80.69 252 THR A N 1
ATOM 1896 C CA . THR A 1 252 ? 2.439 -20.848 0.713 1.00 80.69 252 THR A CA 1
ATOM 1897 C C . THR A 1 252 ? 2.856 -21.491 -0.610 1.00 80.69 252 THR A C 1
ATOM 1899 O O . THR A 1 252 ? 3.115 -20.765 -1.568 1.00 80.69 252 THR A O 1
ATOM 1902 N N . TYR A 1 253 ? 2.877 -22.826 -0.679 1.00 77.12 253 TYR A N 1
ATOM 1903 C CA . TYR A 1 253 ? 3.262 -23.560 -1.890 1.00 77.12 253 TYR A CA 1
ATOM 1904 C C . TYR A 1 253 ? 2.112 -23.769 -2.887 1.00 77.12 253 TYR A C 1
ATOM 1906 O O . TYR A 1 253 ? 2.369 -23.880 -4.079 1.00 77.12 253 TYR A O 1
ATOM 1914 N N . LEU A 1 254 ? 0.856 -23.810 -2.426 1.00 66.94 254 LEU A N 1
ATOM 1915 C CA . LEU A 1 254 ? -0.313 -24.021 -3.294 1.00 66.94 254 LEU A CA 1
ATOM 1916 C C . LEU A 1 254 ? -0.961 -22.723 -3.813 1.00 66.94 254 LEU A C 1
ATOM 1918 O O . LEU A 1 254 ? -1.744 -22.784 -4.758 1.00 66.94 254 LEU A O 1
ATOM 1922 N N . ALA A 1 255 ? -0.726 -21.566 -3.182 1.00 54.25 255 ALA A N 1
ATOM 1923 C CA . ALA A 1 255 ? -1.551 -20.383 -3.430 1.00 54.25 255 ALA A CA 1
ATOM 1924 C C . ALA A 1 255 ? -1.155 -19.545 -4.650 1.00 54.25 255 ALA A C 1
ATOM 1926 O O . ALA A 1 255 ? -0.062 -18.972 -4.726 1.00 54.25 255 ALA A O 1
ATOM 1927 N N . LYS A 1 256 ? -2.195 -19.322 -5.459 1.00 42.31 256 LYS A N 1
ATOM 1928 C CA . LYS A 1 256 ? -2.788 -17.996 -5.687 1.00 42.31 256 LYS A CA 1
ATOM 1929 C C . LYS A 1 256 ? -3.994 -17.788 -4.732 1.00 42.31 256 LYS A C 1
ATOM 1931 O O . LYS A 1 256 ? -4.828 -18.684 -4.653 1.00 42.31 256 LYS A O 1
ATOM 1936 N N . SER A 1 257 ? -4.161 -16.700 -3.966 1.00 38.72 257 SER A N 1
ATOM 1937 C CA . SER A 1 257 ? -3.183 -15.656 -3.606 1.00 38.72 257 SER A CA 1
ATOM 1938 C C . SER A 1 257 ? -3.611 -14.845 -2.340 1.00 38.72 257 SER A C 1
ATOM 1940 O O . SER A 1 257 ? -4.733 -14.351 -2.378 1.00 38.72 257 SER A O 1
ATOM 1942 N N . ARG A 1 258 ? -2.762 -14.635 -1.282 1.00 40.69 258 ARG A N 1
ATOM 1943 C CA . ARG A 1 258 ? -2.839 -13.534 -0.232 1.00 40.69 258 ARG A CA 1
ATOM 1944 C C . ARG A 1 258 ? -1.524 -13.081 0.531 1.00 40.69 258 ARG A C 1
ATOM 1946 O O . ARG A 1 258 ? -1.173 -13.764 1.495 1.00 40.69 258 ARG A O 1
ATOM 1953 N N . ILE A 1 259 ? -0.898 -11.937 0.162 1.00 43.12 259 ILE A N 1
ATOM 1954 C CA . ILE A 1 259 ? 0.236 -11.093 0.693 1.00 43.12 259 ILE A CA 1
ATOM 1955 C C . ILE A 1 259 ? 0.352 -9.866 -0.252 1.00 43.12 259 ILE A C 1
ATOM 1957 O O . ILE A 1 259 ? 0.218 -10.025 -1.467 1.00 43.12 259 ILE A O 1
ATOM 1961 N N . LEU A 1 260 ? 0.668 -8.673 0.255 1.00 40.06 260 LEU A N 1
ATOM 1962 C CA . LEU A 1 260 ? 0.966 -7.482 -0.549 1.00 40.06 260 LEU A CA 1
ATOM 1963 C C . LEU A 1 260 ? 2.489 -7.290 -0.708 1.00 40.06 260 LEU A C 1
ATOM 1965 O O . LEU A 1 260 ? 3.204 -7.220 0.290 1.00 40.06 260 LEU A O 1
ATOM 1969 N N . VAL A 1 261 ? 2.998 -7.191 -1.939 1.00 48.53 261 VAL A N 1
ATOM 1970 C CA . VAL A 1 261 ? 4.402 -6.814 -2.207 1.00 48.53 261 VAL A CA 1
ATOM 1971 C C . VAL A 1 261 ? 4.434 -5.486 -2.944 1.00 48.53 261 VAL A C 1
ATOM 1973 O O . VAL A 1 261 ? 3.792 -5.361 -3.984 1.00 48.53 261 VAL A O 1
ATOM 1976 N N . PHE A 1 262 ? 5.184 -4.518 -2.421 1.00 36.69 262 PHE A N 1
ATOM 1977 C CA . PHE A 1 262 ? 5.497 -3.287 -3.142 1.00 36.69 262 PHE A CA 1
ATOM 1978 C C . PHE A 1 262 ? 6.808 -3.480 -3.919 1.00 36.69 262 PHE A C 1
ATOM 1980 O O . PHE A 1 262 ? 7.784 -4.007 -3.384 1.00 36.69 262 PHE A O 1
ATOM 1987 N N . PHE A 1 263 ? 6.807 -3.058 -5.179 1.00 35.91 263 PHE A N 1
ATOM 1988 C CA . PHE A 1 263 ? 7.991 -2.861 -6.012 1.00 35.91 263 PHE A CA 1
ATOM 1989 C C . PHE A 1 263 ? 8.282 -1.364 -6.118 1.00 35.91 263 PHE A C 1
ATOM 1991 O O . PHE A 1 263 ? 7.361 -0.546 -6.082 1.00 35.91 263 PHE A O 1
ATOM 1998 N N . LEU A 1 264 ? 9.547 -0.998 -6.317 1.00 30.81 264 LEU A N 1
ATOM 1999 C CA . LEU A 1 264 ? 9.951 0.381 -6.590 1.00 30.81 264 LEU A CA 1
ATOM 2000 C C . LEU A 1 264 ? 11.002 0.405 -7.699 1.00 30.81 264 LEU A C 1
ATOM 2002 O O . LEU A 1 264 ? 12.203 0.334 -7.457 1.00 30.81 264 LEU A O 1
ATOM 2006 N N . MET A 1 265 ? 10.572 0.519 -8.953 1.00 30.80 265 MET A N 1
ATOM 2007 C CA . MET A 1 265 ? 11.529 0.544 -10.061 1.00 30.80 265 MET A CA 1
ATOM 2008 C C . MET A 1 265 ? 12.106 1.950 -10.247 1.00 30.80 265 MET A C 1
ATOM 2010 O O . MET A 1 265 ? 11.561 2.800 -10.956 1.00 30.80 265 MET A O 1
ATOM 2014 N N . ARG A 1 266 ? 13.247 2.185 -9.581 1.00 29.48 266 ARG A N 1
ATOM 2015 C CA . ARG A 1 266 ? 14.026 3.429 -9.646 1.00 29.48 266 ARG A CA 1
ATOM 2016 C C . ARG A 1 266 ? 14.281 3.861 -11.092 1.00 29.48 266 ARG A C 1
ATOM 2018 O O . ARG A 1 266 ? 14.900 3.154 -11.884 1.00 29.48 266 ARG A O 1
ATOM 2025 N N . ASN A 1 267 ? 13.878 5.087 -11.413 1.00 28.09 267 ASN A N 1
ATOM 2026 C CA . ASN A 1 267 ? 14.274 5.749 -12.650 1.00 28.09 267 ASN A CA 1
ATOM 2027 C C . ASN A 1 267 ? 15.731 6.241 -12.507 1.00 28.09 267 ASN A C 1
ATOM 2029 O O . ASN A 1 267 ? 16.058 6.948 -11.549 1.00 28.09 267 ASN A O 1
ATOM 2033 N N . THR A 1 268 ? 16.619 5.894 -13.444 1.00 29.56 268 THR A N 1
ATOM 2034 C CA . THR A 1 268 ? 18.089 6.055 -13.319 1.00 29.56 268 THR A CA 1
ATOM 2035 C C . THR A 1 268 ? 18.585 7.507 -13.227 1.00 29.56 268 THR A C 1
ATOM 2037 O O . THR A 1 268 ? 19.769 7.753 -12.999 1.00 29.56 268 THR A O 1
ATOM 2040 N N . LYS A 1 269 ? 17.688 8.494 -13.345 1.00 26.33 269 LYS A N 1
ATOM 2041 C CA . LYS A 1 269 ? 17.974 9.924 -13.133 1.00 26.33 269 LYS A CA 1
ATOM 2042 C C . LYS A 1 269 ? 17.897 10.384 -11.668 1.00 26.33 269 LYS A C 1
ATOM 2044 O O . LYS A 1 269 ? 18.213 11.542 -11.399 1.00 26.33 269 LYS A O 1
ATOM 2049 N N . CYS A 1 270 ? 17.524 9.519 -10.721 1.00 30.14 270 CYS A N 1
ATOM 2050 C CA . CYS A 1 270 ? 17.356 9.873 -9.305 1.00 30.14 270 CYS A CA 1
ATOM 2051 C C . CYS A 1 270 ? 18.696 10.097 -8.559 1.00 30.14 270 CYS A C 1
ATOM 2053 O O . CYS A 1 270 ? 19.081 9.328 -7.679 1.00 30.14 270 CYS A O 1
ATOM 2055 N N . ARG A 1 271 ? 19.426 11.172 -8.892 1.00 25.92 271 ARG A N 1
ATOM 2056 C CA . ARG A 1 271 ? 20.637 11.594 -8.164 1.00 25.92 271 ARG A CA 1
ATOM 2057 C C . ARG A 1 271 ? 20.280 12.340 -6.876 1.00 25.92 271 ARG A C 1
ATOM 2059 O O . ARG A 1 271 ? 20.197 13.569 -6.874 1.00 25.92 271 ARG A O 1
ATOM 2066 N N . CYS A 1 272 ? 20.190 11.617 -5.763 1.00 26.55 272 CYS A N 1
ATOM 2067 C CA . CYS A 1 272 ? 20.324 12.221 -4.438 1.00 26.55 272 CYS A CA 1
ATOM 2068 C C . CYS A 1 272 ? 21.752 12.775 -4.280 1.00 26.55 272 CYS A C 1
ATOM 2070 O O . CYS A 1 272 ? 22.680 12.026 -3.978 1.00 26.55 272 CYS A O 1
ATOM 2072 N N . ARG A 1 273 ? 21.955 14.081 -4.503 1.00 23.61 273 ARG A N 1
ATOM 2073 C CA . ARG A 1 273 ? 23.225 14.734 -4.152 1.00 23.61 273 ARG A CA 1
ATOM 2074 C C . ARG A 1 273 ? 23.289 14.906 -2.637 1.00 23.61 273 ARG A C 1
ATOM 2076 O O . ARG A 1 273 ? 22.636 15.793 -2.095 1.00 23.61 273 ARG A O 1
ATOM 2083 N N . VAL A 1 274 ? 24.118 14.106 -1.974 1.00 26.61 274 VAL A N 1
ATOM 2084 C CA . VAL A 1 274 ? 24.639 14.466 -0.650 1.00 26.61 274 VAL A CA 1
ATOM 2085 C C . VAL A 1 274 ? 25.594 15.643 -0.858 1.00 26.61 274 VAL A C 1
ATOM 2087 O O . VAL A 1 274 ? 26.544 15.539 -1.630 1.00 26.61 274 VAL A O 1
ATOM 2090 N N . SER A 1 275 ? 25.315 16.787 -0.236 1.00 25.14 275 SER A N 1
ATOM 2091 C CA . SER A 1 275 ? 26.179 17.969 -0.314 1.00 25.14 275 SER A CA 1
ATOM 2092 C C . SER A 1 275 ? 27.444 17.774 0.525 1.00 25.14 275 SER A C 1
ATOM 2094 O O . SER A 1 275 ? 27.349 17.443 1.706 1.00 25.14 275 SER A O 1
ATOM 2096 N N . GLU A 1 276 ? 28.612 18.049 -0.055 1.00 25.23 276 GLU A N 1
ATOM 2097 C CA . GLU A 1 276 ? 29.955 17.736 0.479 1.00 25.23 276 GLU A CA 1
ATOM 2098 C C . GLU A 1 276 ? 30.375 18.522 1.747 1.00 25.23 276 GLU A C 1
ATOM 2100 O O . GLU A 1 276 ? 31.534 18.486 2.150 1.00 25.23 276 GLU A O 1
ATOM 2105 N N . SER A 1 277 ? 29.461 19.243 2.403 1.00 23.78 277 SER A N 1
ATOM 2106 C CA . SER A 1 277 ? 29.758 20.162 3.513 1.00 23.78 277 SER A CA 1
ATOM 2107 C C . SER A 1 277 ? 29.434 19.632 4.920 1.00 23.78 277 SER A C 1
ATOM 2109 O O . SER A 1 277 ? 29.612 20.364 5.891 1.00 23.78 277 SER A O 1
ATOM 2111 N N . CYS A 1 278 ? 28.979 18.382 5.068 1.00 23.06 278 CYS A N 1
ATOM 2112 C CA . CYS A 1 278 ? 28.704 17.761 6.374 1.00 23.06 278 CYS A CA 1
ATOM 2113 C C . CYS A 1 278 ? 29.740 16.690 6.748 1.00 23.06 278 CYS A C 1
ATOM 2115 O O . CYS A 1 278 ? 29.431 15.504 6.836 1.00 23.06 278 CYS A O 1
ATOM 2117 N N . ASN A 1 279 ? 30.966 17.126 7.056 1.00 21.44 279 ASN A N 1
ATOM 2118 C CA . ASN A 1 279 ? 31.960 16.296 7.746 1.00 21.44 279 ASN A CA 1
ATOM 2119 C C . ASN A 1 279 ? 31.592 16.114 9.231 1.00 21.44 279 ASN A C 1
ATOM 2121 O O . ASN A 1 279 ? 32.223 16.680 10.120 1.00 21.44 279 ASN A O 1
ATOM 2125 N N . PHE A 1 280 ? 30.573 15.297 9.498 1.00 21.55 280 PHE A N 1
ATOM 2126 C CA . PHE A 1 280 ? 30.344 14.684 10.805 1.00 21.55 280 PHE A CA 1
ATOM 2127 C C . PHE A 1 280 ? 30.051 13.198 10.611 1.00 21.55 280 PHE A C 1
ATOM 2129 O O . PHE A 1 280 ? 29.009 12.825 10.079 1.00 21.55 280 PHE A O 1
ATOM 2136 N N . PHE A 1 281 ? 30.987 12.357 11.057 1.00 20.62 281 PHE A N 1
ATOM 2137 C CA . PHE A 1 281 ? 30.840 10.904 11.062 1.00 20.62 281 PHE A CA 1
ATOM 2138 C C . PHE A 1 281 ? 29.624 10.493 11.902 1.00 20.62 281 PHE A C 1
ATOM 2140 O O . PHE A 1 281 ? 29.681 10.487 13.130 1.00 20.62 281 PHE A O 1
ATOM 2147 N N . TRP A 1 282 ? 28.555 10.085 11.227 1.00 21.67 282 TRP A N 1
ATOM 2148 C CA . TRP A 1 282 ? 27.511 9.238 11.786 1.00 21.67 282 TRP A CA 1
ATOM 2149 C C . TRP A 1 282 ? 27.359 8.036 10.869 1.00 21.67 282 TRP A C 1
ATOM 2151 O O . TRP A 1 282 ? 27.006 8.190 9.703 1.00 21.67 282 TRP A O 1
ATOM 2161 N N . PHE A 1 283 ? 27.647 6.846 11.397 1.00 20.22 283 PHE A N 1
ATOM 2162 C CA . PHE A 1 283 ? 27.312 5.591 10.731 1.00 20.22 283 PHE A CA 1
ATOM 2163 C C . PHE A 1 283 ? 25.789 5.532 10.558 1.00 20.22 283 PHE A C 1
ATOM 2165 O O . PHE A 1 283 ? 25.082 5.510 11.572 1.00 20.22 283 PHE A O 1
ATOM 2172 N N . PRO A 1 284 ? 25.259 5.480 9.324 1.00 23.98 284 PRO A N 1
ATOM 2173 C CA . PRO A 1 284 ? 23.894 5.039 9.121 1.00 23.98 284 PRO A CA 1
ATOM 2174 C C . PRO A 1 284 ? 23.838 3.562 9.514 1.00 23.98 284 PRO A C 1
ATOM 2176 O O . PRO A 1 284 ? 24.676 2.768 9.082 1.00 23.9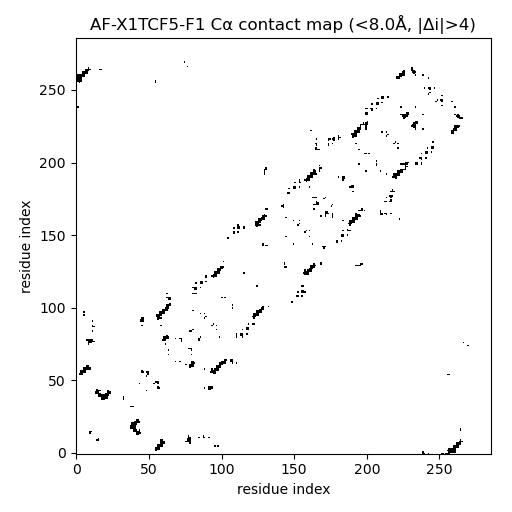8 284 PRO A O 1
ATOM 2179 N N . LEU A 1 285 ? 22.854 3.195 10.333 1.00 27.55 285 LEU A N 1
ATOM 2180 C CA . LEU A 1 285 ? 22.391 1.812 10.361 1.00 27.55 285 LEU A CA 1
ATOM 2181 C C . LEU A 1 285 ? 21.845 1.517 8.959 1.00 27.55 285 LEU A C 1
ATOM 2183 O O . LEU A 1 285 ? 20.953 2.233 8.503 1.00 27.55 285 LEU A O 1
ATOM 2187 N N . LEU A 1 286 ? 22.494 0.557 8.296 1.00 28.98 286 LEU A N 1
ATOM 2188 C CA . LEU A 1 286 ? 22.324 0.168 6.892 1.00 28.98 286 LEU A CA 1
ATOM 2189 C C . LEU A 1 286 ? 20.871 -0.239 6.578 1.00 28.98 286 LEU A C 1
ATOM 2191 O O . LEU A 1 286 ? 20.319 -1.029 7.377 1.00 28.98 286 LEU A O 1
#

Radius of gyration: 18.83 Å; Cα contacts (8 Å, |Δi|>4): 565; chains: 1; bounding box: 48×50×54 Å

InterPro domains:
  IPR057238 Domain of unknown function DUF7916 [PF25509] (1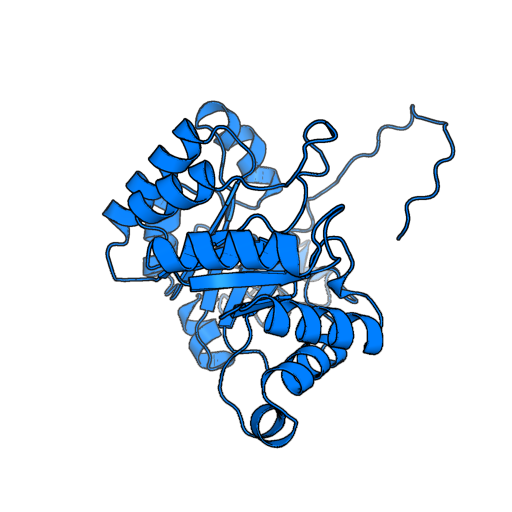-254)

Mean predicted aligned error: 9.2 Å

Organism: NCBI:txid412755

Sequence (286 aa):
GSDIVIEGMYNPKNPYIPGLPSKELRDPDDEILAQVQADLGRGWTLRDLRELIGCPIGVGLYGTTKSYVAEMEPSFGGAIATRGNAKLMIKLGADIIDISDWGDLKARIRTINEIRNEIKDKAILSFSRIHGPGLFGHFAKKGLITKDEITEMVKAGIDIVNIPAVGTFPGYTINYASRLVGTIHDCGALAGLGIGTSQEGSDIETIRRIGFYSKMAGADIYGISDAGLSEAMPAPENIMALSTVIRGKRHTYLAKSRILVFFLMRNTKCRCRVSESCNFFWFPLL

Foldseek 3Di:
DAAEEEEFLAALVWGWAKQDAAPDPPDPPPPVVVPDPIHRNTPQFQVNVCVVVVHAYEYEAEEDAPVCCVVCCVQSNNRHLALVSLLSNLVSPHQEYEYEYQDDLVRVLVSLLSNCVNCPNSHAYEYDDQDDPVPPDDDPDPASADLVSLLSSVVSPHQEYEYAFQPQDPPRHLVNLLVSQVSNVVSVHAYEHERDPLQLQDDLVSLLVSLLSSVSSPHPAYEYEQNHPPSFWRDPSSVLSSVCNNPNPVCSVPDNHGYYYYTYDDDPPNDPDDDPPDPDDDDPPD

Solvent-accessible surface area (backbone atoms only — not comparable to full-atom values): 15377 Å² total; per-residue (Å²): 101,70,26,29,41,27,40,26,42,48,19,73,91,67,38,55,43,74,72,36,75,45,76,52,78,81,62,88,82,45,66,71,56,76,75,44,101,57,43,51,8,33,74,56,39,42,44,55,49,24,66,72,74,64,37,54,27,27,32,36,19,41,44,67,51,86,87,48,44,83,72,45,30,74,81,37,52,56,17,45,54,39,50,69,46,51,54,37,35,53,74,39,39,28,44,27,44,32,39,37,58,86,68,58,65,74,53,47,43,51,46,43,37,49,31,37,73,69,51,52,88,67,35,50,34,32,36,37,52,34,60,79,77,87,77,71,72,93,67,98,61,96,57,91,76,52,71,64,59,50,50,52,41,36,74,39,55,33,48,32,46,30,34,43,17,33,69,48,38,91,82,32,40,48,69,55,43,24,58,50,32,50,50,34,47,77,64,74,27,43,24,25,26,20,33,27,80,52,51,32,49,47,57,55,65,58,38,29,51,32,44,44,41,25,50,74,23,60,45,77,40,48,34,35,26,18,48,17,96,72,51,32,38,41,39,68,66,40,55,53,32,31,36,30,59,76,61,30,61,72,48,40,77,71,37,84,65,89,37,38,32,36,31,30,66,77,60,94,78,75,75,81,76,80,71,94,83,69,93,65,100,67,86,73,88,120

pLDDT: mean 79.95, std 21.86, range [20.22, 98.62]

Secondary structure (DSSP, 8-state):
--SEEEEET--TTS-B-TTSPPSSPPPTT-TTGGG-SS---BT--HHHHHHHH-S-EEEEEE---TTTHHHHTTTTTT-B--HHHHHHHHHHT-SEEEEE--S-HHHHHHHHHHHHHHHTTSSEEEEE--S--SSS-----S-SS-HHHHHHHHHTT-SEEEEEPTTSSTT--HHHHHHHHHHHHHTT-EEEEEE-TTGGGS-HHHHHHHHHHHHHTT-SEEEE-S-STTSSS--HHHHHHHHHHHHHHHHHHH-S---EEEEE---TT------TT-----PPP-